Protein AF-A0A6C0KE90-F1 (afdb_monomer)

InterPro domains:
  IPR003615 HNH nuclease [PF13392] (60-103)
  IPR003647 Intron encoded nuclease repeat [SM00497] (114-166)
  IPR010896 Nuclease-associated modular DNA-binding 1 [PF07453] (121-149)
  IPR010902 NUMOD4 [PF07463] (6-51)
  IPR036388 Winged helix-like DNA-binding domain superfamily [G3DSA:1.10.10.10] (108-168)
  IPR044925 His-Me finger superfamily [SSF54060] (11-109)
  IPR044925 His-Me finger superfamily [SSF54060] (192-276)

Structure (mmCIF, N/CA/C/O backbone):
data_AF-A0A6C0KE90-F1
#
_entry.id   AF-A0A6C0KE90-F1
#
loop_
_atom_site.group_PDB
_atom_site.id
_atom_site.type_symbol
_atom_site.label_atom_id
_atom_site.label_alt_id
_atom_site.label_comp_id
_atom_site.label_asym_id
_atom_site.label_entity_id
_atom_site.label_seq_id
_atom_site.pdbx_PDB_ins_code
_atom_site.Cartn_x
_atom_site.Cartn_y
_atom_site.Cartn_z
_atom_site.occupancy
_atom_site.B_iso_or_equiv
_atom_site.auth_seq_id
_atom_site.auth_comp_id
_atom_site.auth_asym_id
_atom_site.auth_atom_id
_atom_site.pdbx_PDB_model_num
ATOM 1 N N . MET A 1 1 ? -42.283 0.475 13.469 1.00 45.19 1 MET A N 1
ATOM 2 C CA . MET A 1 1 ? -41.128 -0.436 13.609 1.00 45.19 1 MET A CA 1
ATOM 3 C C . MET A 1 1 ? -40.330 0.081 14.789 1.00 45.19 1 MET A C 1
ATOM 5 O O . MET A 1 1 ? -39.932 1.234 14.731 1.00 45.19 1 MET A O 1
ATOM 9 N N . ASN A 1 2 ? -40.223 -0.677 15.884 1.00 52.47 2 ASN A N 1
ATOM 10 C CA . ASN A 1 2 ? -39.422 -0.247 17.034 1.00 52.47 2 ASN A CA 1
ATOM 11 C C . ASN A 1 2 ? -37.963 -0.173 16.588 1.00 52.47 2 ASN A C 1
ATOM 13 O O . ASN A 1 2 ? -37.435 -1.172 16.098 1.00 52.47 2 ASN A O 1
ATOM 17 N N . GLU A 1 3 ? -37.340 0.996 16.716 1.00 57.34 3 GLU A N 1
ATOM 18 C CA . GLU A 1 3 ? -35.899 1.108 16.523 1.00 57.34 3 GLU A CA 1
ATOM 19 C C . GLU A 1 3 ? -35.193 0.144 17.487 1.00 57.34 3 GLU A C 1
ATOM 21 O O . GLU A 1 3 ? -35.632 -0.001 18.635 1.00 57.34 3 GLU A O 1
ATOM 26 N N . PRO A 1 4 ? -34.140 -0.561 17.041 1.00 66.94 4 PRO A N 1
ATOM 27 C CA . PRO A 1 4 ? -33.393 -1.444 17.919 1.00 66.94 4 PRO A CA 1
ATOM 28 C C . PRO A 1 4 ? -32.831 -0.627 19.085 1.00 66.94 4 PRO A C 1
ATOM 30 O O . PRO A 1 4 ? -31.984 0.244 18.900 1.00 66.94 4 PRO A O 1
ATOM 33 N N . THR A 1 5 ? -33.326 -0.902 20.293 1.00 85.62 5 THR A N 1
ATOM 34 C CA . THR A 1 5 ? -32.865 -0.254 21.523 1.00 85.62 5 THR A CA 1
ATOM 35 C C . THR A 1 5 ? -31.368 -0.460 21.695 1.00 85.62 5 THR A C 1
ATOM 37 O O . THR A 1 5 ? -30.879 -1.586 21.587 1.00 85.62 5 THR A O 1
ATOM 40 N N . GLU A 1 6 ? -30.648 0.622 21.985 1.00 92.25 6 GLU A N 1
ATOM 41 C CA . GLU A 1 6 ? -29.225 0.560 22.299 1.00 92.25 6 GLU A CA 1
ATOM 42 C C . GLU A 1 6 ? -29.005 -0.150 23.645 1.00 92.25 6 GLU A C 1
ATOM 44 O O . GLU A 1 6 ? -29.582 0.218 24.669 1.00 92.25 6 GLU A O 1
ATOM 49 N N . ILE A 1 7 ? -28.162 -1.182 23.641 1.00 94.44 7 ILE A N 1
ATOM 50 C CA . ILE A 1 7 ? -27.844 -2.017 24.801 1.00 94.44 7 ILE A CA 1
ATOM 51 C C . ILE A 1 7 ? -26.351 -1.901 25.080 1.00 94.44 7 ILE A C 1
ATOM 53 O O . ILE A 1 7 ? -25.535 -2.200 24.209 1.00 94.44 7 ILE A O 1
ATOM 57 N N . TYR A 1 8 ? -26.000 -1.539 26.314 1.00 95.56 8 TYR A N 1
ATOM 58 C CA . TYR A 1 8 ? -24.622 -1.514 26.802 1.00 95.56 8 TYR A CA 1
ATOM 59 C C . TYR A 1 8 ? -24.296 -2.808 27.549 1.00 95.56 8 TYR A C 1
ATOM 61 O O . TYR A 1 8 ? -25.094 -3.303 28.346 1.00 95.56 8 TYR A O 1
ATOM 69 N N . LYS A 1 9 ? -23.104 -3.353 27.302 1.00 95.12 9 LYS A N 1
ATOM 70 C CA . LYS A 1 9 ? -22.545 -4.491 28.042 1.00 95.12 9 LYS A CA 1
ATOM 71 C C . LYS A 1 9 ? -21.108 -4.186 28.468 1.00 95.12 9 LYS A C 1
ATOM 73 O O . LYS A 1 9 ? -20.420 -3.453 27.755 1.00 95.12 9 LYS A O 1
ATOM 78 N N . PRO A 1 10 ? -20.625 -4.745 29.593 1.00 94.88 10 PRO A N 1
ATOM 79 C CA . PRO A 1 10 ? -19.210 -4.689 29.949 1.00 94.88 10 PRO A CA 1
ATOM 80 C C . PRO A 1 10 ? -18.340 -5.155 28.783 1.00 94.88 10 PRO A C 1
ATOM 82 O O . PRO A 1 10 ? -18.655 -6.159 28.143 1.00 94.88 10 PRO A O 1
ATOM 85 N N . VAL A 1 11 ? -17.261 -4.424 28.498 1.00 92.31 11 VAL A N 1
ATOM 86 C CA . VAL A 1 11 ? -16.345 -4.819 27.421 1.00 92.31 11 VAL A CA 1
ATOM 87 C C . VAL A 1 11 ? -15.777 -6.207 27.708 1.00 92.31 11 VAL A C 1
ATOM 89 O O . VAL A 1 11 ? -15.264 -6.460 28.798 1.00 92.31 11 VAL A O 1
ATOM 92 N N . ASN A 1 12 ? -15.827 -7.104 26.723 1.00 90.94 12 ASN A N 1
ATOM 93 C CA . ASN A 1 12 ? -15.264 -8.448 26.856 1.00 90.94 12 ASN A CA 1
ATOM 94 C C . ASN A 1 12 ? -13.744 -8.449 26.610 1.00 90.94 12 ASN A C 1
ATOM 96 O O . ASN A 1 12 ? -13.221 -9.096 25.703 1.00 90.94 12 ASN A O 1
ATOM 100 N N . ILE A 1 13 ? -13.029 -7.647 27.397 1.00 86.62 13 ILE A N 1
ATOM 101 C CA . ILE A 1 13 ? -11.571 -7.622 27.449 1.00 86.62 13 ILE A CA 1
ATOM 102 C C . ILE A 1 13 ? -11.190 -7.807 28.907 1.00 86.62 13 ILE A C 1
ATOM 104 O O . ILE A 1 13 ? -11.614 -7.028 29.769 1.00 86.62 13 ILE A O 1
ATOM 108 N N . LYS A 1 14 ? -10.368 -8.833 29.169 1.00 83.88 14 LYS A N 1
ATOM 109 C CA . LYS A 1 14 ? -9.815 -9.097 30.499 1.00 83.88 14 LYS A CA 1
ATOM 110 C C . LYS A 1 14 ? -9.287 -7.789 31.069 1.00 83.88 14 LYS A C 1
ATOM 112 O O . LYS A 1 14 ? -8.626 -7.043 30.355 1.00 83.88 14 LYS A O 1
ATOM 117 N N . ASP A 1 15 ? -9.583 -7.528 32.337 1.00 85.94 15 ASP A N 1
ATOM 118 C CA . ASP A 1 15 ? -9.107 -6.363 33.075 1.00 85.94 15 ASP A CA 1
ATOM 119 C C . ASP A 1 15 ? -9.809 -5.021 32.781 1.00 85.94 15 ASP A C 1
ATOM 121 O O . ASP A 1 15 ? -9.647 -4.103 33.591 1.00 85.94 15 ASP A O 1
ATOM 125 N N . PHE A 1 16 ? -10.608 -4.897 31.715 1.00 87.94 16 PHE A N 1
ATOM 126 C CA . PHE A 1 16 ? -11.282 -3.646 31.320 1.00 87.94 16 PHE A CA 1
ATOM 127 C C . PHE A 1 16 ? -12.804 -3.638 31.556 1.00 87.94 16 PHE A C 1
ATOM 129 O O . PHE A 1 16 ? -13.397 -2.559 31.641 1.00 87.94 16 PHE A O 1
ATOM 136 N N . ASP A 1 17 ? -13.420 -4.807 31.727 1.00 86.56 17 ASP A N 1
ATOM 137 C CA . ASP A 1 17 ? -14.855 -5.045 31.964 1.00 86.56 17 ASP A CA 1
ATOM 138 C C . ASP A 1 17 ? -15.446 -4.228 33.132 1.00 86.56 17 ASP A C 1
ATOM 140 O O . ASP A 1 17 ? -16.586 -3.754 33.087 1.00 86.56 17 ASP A O 1
ATOM 144 N N . LYS A 1 18 ? -14.646 -3.988 34.176 1.00 89.56 18 LYS A N 1
ATOM 145 C CA . LYS A 1 18 ? -15.053 -3.197 35.352 1.00 89.56 18 LYS A CA 1
ATOM 146 C C . LYS A 1 18 ? -15.092 -1.688 35.111 1.00 89.56 18 LYS A C 1
ATOM 148 O O . LYS A 1 18 ? -15.656 -0.967 35.930 1.00 89.56 18 LYS A O 1
ATOM 153 N N . TYR A 1 19 ? -14.486 -1.201 34.031 1.00 91.81 19 TYR A N 1
ATOM 154 C CA . TYR A 1 19 ? -14.273 0.231 33.795 1.00 91.81 19 TYR A CA 1
ATOM 155 C C . TYR A 1 19 ? -15.025 0.756 32.577 1.00 91.81 19 TYR A C 1
ATOM 157 O O . TYR A 1 19 ? -15.385 1.934 32.560 1.00 91.81 19 TYR A O 1
ATOM 165 N N . TYR A 1 20 ? -15.266 -0.097 31.581 1.00 94.88 20 TYR A N 1
ATOM 166 C CA . TYR A 1 20 ? -15.840 0.309 30.305 1.00 94.88 20 TYR A CA 1
ATOM 167 C C . TYR A 1 20 ? -16.996 -0.598 29.894 1.00 94.88 20 TYR A C 1
ATOM 169 O O . TYR A 1 20 ? -16.986 -1.806 30.131 1.00 94.88 20 TYR A O 1
ATOM 177 N N . GLU A 1 21 ? -17.979 0.001 29.238 1.00 95.88 21 GLU A N 1
ATOM 178 C CA . GLU A 1 21 ? -19.079 -0.695 28.577 1.00 95.88 21 GLU A CA 1
ATOM 179 C C . GLU A 1 21 ? -19.094 -0.291 27.113 1.00 95.88 21 GLU A C 1
ATOM 181 O O . GLU A 1 21 ? -18.736 0.835 26.768 1.00 95.88 21 GLU A O 1
ATOM 186 N N . VAL A 1 22 ? -19.490 -1.215 26.252 1.00 96.88 22 VAL A N 1
ATOM 187 C CA . VAL A 1 22 ? -19.659 -0.973 24.824 1.00 96.88 22 VAL A CA 1
ATOM 188 C C . VAL A 1 22 ? -21.108 -1.237 24.453 1.00 96.88 22 VAL A C 1
ATOM 190 O O . VAL A 1 22 ? -21.725 -2.181 24.954 1.00 96.88 22 VAL A O 1
ATOM 193 N N . SER A 1 23 ? -21.657 -0.378 23.604 1.00 96.81 23 SER A N 1
ATOM 194 C CA . SER A 1 23 ? -22.993 -0.530 23.058 1.00 96.81 23 SER A CA 1
ATOM 195 C C . SER A 1 23 ? -22.992 -1.400 21.808 1.00 96.81 23 SER A C 1
ATOM 197 O O . SER A 1 23 ? -21.981 -1.517 21.111 1.00 96.81 23 SER A O 1
ATOM 199 N N . ASN A 1 24 ? -24.142 -1.975 21.473 1.00 94.75 24 ASN A N 1
ATOM 200 C CA . ASN A 1 24 ? -24.326 -2.727 20.231 1.00 94.75 24 ASN A CA 1
ATOM 201 C C . ASN A 1 24 ? -24.159 -1.867 18.957 1.00 94.75 24 ASN A C 1
ATOM 203 O O . ASN A 1 24 ? -24.049 -2.439 17.876 1.00 94.75 24 ASN A O 1
ATOM 207 N N . PHE A 1 25 ? -24.128 -0.533 19.077 1.00 94.38 25 PHE A N 1
ATOM 208 C CA . PHE A 1 25 ? -23.835 0.424 17.999 1.00 94.38 25 PHE A CA 1
ATOM 209 C C . PHE A 1 25 ? -22.366 0.881 17.964 1.00 94.38 25 PHE A C 1
ATOM 211 O O . PHE A 1 25 ? -21.966 1.602 17.051 1.00 94.38 25 PHE A O 1
ATOM 218 N N . GLY A 1 26 ? -21.548 0.478 18.941 1.00 93.62 26 GLY A N 1
ATOM 219 C CA . GLY A 1 26 ? -20.143 0.878 19.030 1.00 93.62 26 GLY A CA 1
ATOM 220 C C . GLY A 1 26 ? -19.882 2.160 19.818 1.00 93.62 26 GLY A C 1
ATOM 221 O O . GLY A 1 26 ? -18.779 2.698 19.740 1.00 93.62 26 GLY A O 1
ATOM 222 N N . ASN A 1 27 ? -20.840 2.633 20.618 1.00 94.69 27 ASN A N 1
ATOM 223 C CA . ASN A 1 27 ? -20.577 3.676 21.608 1.00 94.69 27 ASN A CA 1
ATOM 224 C C . ASN A 1 27 ? -19.875 3.070 22.827 1.00 94.69 27 ASN A C 1
ATOM 226 O O . ASN A 1 27 ? -20.250 1.999 23.299 1.00 94.69 27 ASN A O 1
ATOM 230 N N . ILE A 1 28 ? -18.854 3.745 23.355 1.00 95.31 28 ILE A N 1
ATOM 231 C CA . ILE A 1 28 ? -18.101 3.264 24.520 1.00 95.31 28 ILE A CA 1
ATOM 232 C C . ILE A 1 28 ? -18.351 4.189 25.700 1.00 95.31 28 ILE A C 1
ATOM 234 O O . ILE A 1 28 ? -18.017 5.370 25.644 1.00 95.31 28 ILE A O 1
ATOM 238 N N . TYR A 1 29 ? -18.871 3.638 26.789 1.00 95.31 29 TYR A N 1
ATOM 239 C CA . TYR A 1 29 ? -19.118 4.341 28.038 1.00 95.31 29 TYR A CA 1
ATOM 240 C C . TYR A 1 29 ? -18.024 4.029 29.061 1.00 95.31 29 TYR A C 1
ATOM 242 O O . TYR A 1 29 ? -17.633 2.879 29.255 1.00 95.31 29 TYR A O 1
ATOM 250 N N . SER A 1 30 ? -17.521 5.057 29.740 1.00 93.69 30 SER A N 1
ATOM 251 C CA . SER A 1 30 ? -16.574 4.910 30.848 1.00 93.69 30 SER A CA 1
ATOM 252 C C . SER A 1 30 ? -17.298 5.059 32.180 1.00 93.69 30 SER A C 1
ATOM 254 O O . SER A 1 30 ? -17.834 6.128 32.479 1.00 93.69 30 SER A O 1
ATOM 256 N N . LYS A 1 31 ? -17.241 4.019 33.021 1.00 91.75 31 LYS A N 1
ATOM 257 C CA . LYS A 1 31 ? -17.807 4.016 34.382 1.00 91.75 31 LYS A CA 1
ATOM 258 C C . LYS A 1 31 ? -17.076 4.977 35.316 1.00 91.75 31 LYS A C 1
ATOM 260 O O . LYS A 1 31 ? -17.683 5.523 36.230 1.00 91.75 31 LYS A O 1
ATOM 265 N N . VAL A 1 32 ? -15.784 5.208 35.064 1.00 89.88 32 VAL A N 1
ATOM 266 C CA . VAL A 1 32 ? -14.941 6.102 35.873 1.00 89.88 32 VAL A CA 1
ATOM 267 C C . VAL A 1 32 ? -15.294 7.560 35.605 1.00 89.88 32 VAL A C 1
ATOM 269 O O . VAL A 1 32 ? -15.586 8.308 36.531 1.00 89.88 32 VAL A O 1
ATOM 272 N N . SER A 1 33 ? -15.299 7.966 34.333 1.00 89.25 33 SER A N 1
ATOM 273 C CA . SER A 1 33 ? -15.601 9.353 33.954 1.00 89.25 33 SER A CA 1
ATOM 274 C C . SER A 1 33 ? -17.093 9.626 33.761 1.00 89.25 33 SER A C 1
ATOM 276 O O . SER A 1 33 ? -17.448 10.752 33.429 1.00 89.25 33 SER A O 1
ATOM 278 N N . LYS A 1 34 ? -17.944 8.603 33.916 1.00 92.12 34 LYS A N 1
ATOM 279 C CA . LYS A 1 34 ? -19.406 8.647 33.752 1.00 92.12 34 LYS A CA 1
ATOM 280 C C . LYS A 1 34 ? -19.860 9.335 32.458 1.00 92.12 34 LYS A C 1
ATOM 282 O O . LYS A 1 34 ? -20.737 10.193 32.467 1.00 92.12 34 LYS A O 1
ATOM 287 N N . ARG A 1 35 ? -19.207 9.002 31.342 1.00 93.69 35 ARG A N 1
ATOM 288 C CA . ARG A 1 35 ? -19.488 9.596 30.024 1.00 93.69 35 ARG A CA 1
ATOM 289 C C . ARG A 1 35 ? -19.144 8.649 28.886 1.00 93.69 35 ARG A C 1
ATOM 291 O O . ARG A 1 35 ? -18.268 7.793 29.037 1.00 93.69 35 ARG A O 1
ATOM 298 N N . ASN A 1 36 ? -19.752 8.905 27.732 1.00 93.56 36 ASN A N 1
ATOM 299 C CA . ASN A 1 36 ? -19.335 8.310 26.470 1.00 93.56 36 ASN A CA 1
ATOM 300 C C . ASN A 1 36 ? -17.979 8.872 26.032 1.00 93.56 36 ASN A C 1
ATOM 302 O O . ASN A 1 36 ? -17.719 10.078 26.097 1.00 93.56 36 ASN A O 1
ATOM 306 N N . LEU A 1 37 ? -17.090 7.974 25.627 1.00 93.94 37 LEU A N 1
ATOM 307 C CA . LEU A 1 37 ? -15.776 8.302 25.114 1.00 93.94 37 LEU A CA 1
ATOM 308 C C . LEU A 1 37 ? -15.860 8.604 23.622 1.00 93.94 37 LEU A C 1
ATOM 310 O O . LEU A 1 37 ? -16.614 7.983 22.877 1.00 93.94 37 LEU A O 1
ATOM 314 N N . LYS A 1 38 ? -15.033 9.551 23.181 1.00 93.25 38 LYS A N 1
ATOM 315 C CA . LYS A 1 38 ? -14.924 9.900 21.770 1.00 93.25 38 LYS A CA 1
ATOM 316 C C . LYS A 1 38 ? -13.964 8.937 21.073 1.00 93.25 38 LYS A C 1
ATOM 318 O O . LYS A 1 38 ? -12.793 8.860 21.446 1.00 93.25 38 LYS A O 1
ATOM 323 N N . CYS A 1 39 ? -14.463 8.242 20.059 1.00 93.62 39 CYS A N 1
ATOM 324 C CA . CYS A 1 39 ? -13.644 7.444 19.152 1.00 93.62 39 CYS A CA 1
ATOM 325 C C . CYS A 1 39 ? -12.935 8.351 18.136 1.00 93.62 39 CYS A C 1
ATOM 327 O O . CYS A 1 39 ? -13.371 9.479 17.887 1.00 93.62 39 CYS A O 1
ATOM 329 N N . TYR A 1 40 ? -11.843 7.869 17.553 1.00 94.06 40 TYR A N 1
ATOM 330 C CA . TYR A 1 40 ? -11.100 8.572 16.508 1.00 94.06 40 TYR A CA 1
ATOM 331 C C . TYR A 1 40 ? -10.912 7.675 15.288 1.00 94.06 40 TYR A C 1
ATOM 333 O O . TYR A 1 40 ? -10.795 6.458 15.428 1.00 94.06 40 TYR A O 1
ATOM 341 N N . ASP A 1 41 ? -10.880 8.276 14.101 1.00 94.00 41 ASP A N 1
ATOM 342 C CA . ASP A 1 41 ? -10.528 7.553 12.884 1.00 94.00 41 ASP A CA 1
ATOM 343 C C . ASP A 1 41 ? -9.025 7.257 12.865 1.00 94.00 41 ASP A C 1
ATOM 345 O O . ASP A 1 41 ? -8.196 8.117 13.177 1.00 94.00 41 ASP A O 1
ATOM 349 N N . ASN A 1 42 ? -8.683 6.021 12.523 1.00 91.56 42 ASN A N 1
ATOM 350 C CA . ASN A 1 42 ? -7.318 5.588 12.290 1.00 91.56 42 ASN A CA 1
ATOM 351 C C . ASN A 1 42 ? -7.290 4.727 11.028 1.00 91.56 42 ASN A C 1
ATOM 353 O O . ASN A 1 42 ? -7.677 3.556 11.061 1.00 91.56 42 ASN A O 1
ATOM 357 N N . ASN A 1 43 ? -6.827 5.318 9.926 1.00 88.69 43 ASN A N 1
ATOM 358 C CA . ASN A 1 43 ? -6.787 4.696 8.601 1.00 88.69 43 ASN A CA 1
ATOM 359 C C . ASN A 1 43 ? -8.156 4.154 8.153 1.00 88.69 43 ASN A C 1
ATOM 361 O O . ASN A 1 43 ? -8.241 3.040 7.637 1.00 88.69 43 ASN A O 1
ATOM 365 N N . GLY A 1 44 ? -9.223 4.925 8.376 1.00 89.31 44 GLY A N 1
ATOM 366 C CA . GLY A 1 44 ? -10.581 4.556 7.981 1.00 89.31 44 GLY A CA 1
ATOM 367 C C . GLY A 1 44 ? -11.304 3.650 8.973 1.00 89.31 44 GLY A C 1
ATOM 368 O O . GLY A 1 44 ? -12.445 3.291 8.715 1.00 89.31 44 GLY A O 1
ATOM 369 N N . TYR A 1 45 ? -10.687 3.259 10.091 1.00 92.31 45 TYR A N 1
ATOM 370 C CA . TYR A 1 45 ? -11.338 2.463 11.132 1.00 92.31 45 TYR A CA 1
ATOM 371 C C . TYR A 1 45 ? -11.474 3.265 12.421 1.00 92.31 45 TYR A C 1
ATOM 373 O O . TYR A 1 45 ? -10.488 3.785 12.954 1.00 92.31 45 TYR A O 1
ATOM 381 N N . LEU A 1 46 ? -12.678 3.276 12.995 1.00 95.62 46 LEU A N 1
ATOM 382 C CA . LEU A 1 46 ? -12.897 3.875 14.306 1.00 95.62 46 LEU A CA 1
ATOM 383 C C . LEU A 1 46 ? -12.164 3.083 15.391 1.00 95.62 46 LEU A C 1
ATOM 385 O O . LEU A 1 46 ? -12.334 1.872 15.545 1.00 95.62 46 LEU A O 1
ATOM 389 N N . ASN A 1 47 ? -11.344 3.791 16.158 1.00 96.25 47 ASN A N 1
ATOM 390 C CA . ASN A 1 47 ? -10.552 3.267 17.259 1.00 96.25 47 ASN A CA 1
ATOM 391 C C . ASN A 1 47 ? -10.861 4.017 18.554 1.00 96.25 47 ASN A C 1
ATOM 393 O O . ASN A 1 47 ? -11.290 5.175 18.556 1.00 96.25 47 ASN A O 1
ATOM 397 N N . ILE A 1 48 ? -10.605 3.345 19.671 1.00 95.12 48 ILE A N 1
ATOM 398 C CA . ILE A 1 48 ? -10.721 3.916 21.006 1.00 95.12 48 ILE A CA 1
ATOM 399 C C . ILE A 1 48 ? -9.482 3.589 21.834 1.00 95.12 48 ILE A C 1
ATOM 401 O O . ILE A 1 48 ? -8.860 2.534 21.698 1.00 95.12 48 ILE A O 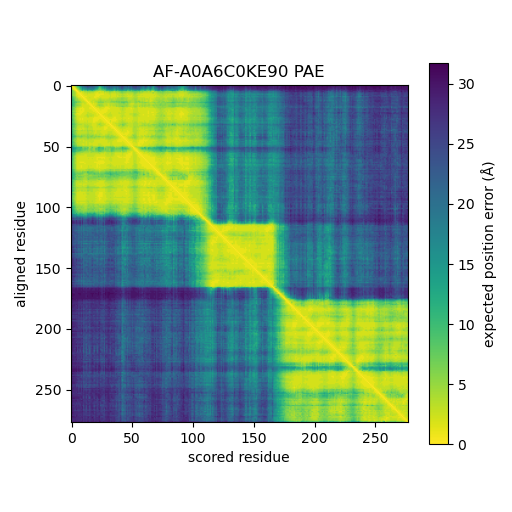1
ATOM 405 N N . ARG A 1 49 ? -9.123 4.524 22.715 1.00 93.50 49 ARG A N 1
ATOM 406 C CA . ARG A 1 49 ? -8.059 4.356 23.702 1.00 93.50 49 ARG A CA 1
ATOM 407 C C . ARG A 1 49 ? -8.681 4.103 25.072 1.00 93.50 49 ARG A C 1
ATOM 409 O O . ARG A 1 49 ? -9.306 4.997 25.638 1.00 93.50 49 ARG A O 1
ATOM 416 N N . LEU A 1 50 ? -8.478 2.904 25.605 1.00 91.50 50 LEU A N 1
ATOM 417 C CA . LEU A 1 50 ? -8.869 2.515 26.958 1.00 91.50 50 LEU A CA 1
ATOM 418 C C . LEU A 1 50 ? -7.657 2.653 27.885 1.00 91.50 50 LEU A C 1
ATOM 420 O O . LEU A 1 50 ? -6.552 2.247 27.532 1.00 91.50 50 LEU A O 1
ATOM 424 N N . ASN A 1 51 ? -7.834 3.224 29.073 1.00 86.75 51 ASN A N 1
ATOM 425 C CA . ASN A 1 51 ? -6.735 3.433 30.022 1.00 86.75 51 ASN A CA 1
ATOM 426 C C . ASN A 1 51 ? -6.831 2.447 31.195 1.00 86.75 51 ASN A C 1
ATOM 428 O O . ASN A 1 51 ? -7.863 2.423 31.872 1.00 86.75 51 ASN A O 1
ATOM 432 N N . LYS A 1 52 ? -5.759 1.675 31.440 1.00 74.12 52 LYS A N 1
ATOM 433 C CA . LYS A 1 52 ? -5.527 0.872 32.656 1.00 74.12 52 LYS A CA 1
ATOM 434 C C . LYS A 1 52 ? -4.033 0.523 32.796 1.00 74.12 52 LYS A C 1
ATOM 436 O O . LYS A 1 52 ? -3.530 -0.236 31.973 1.00 74.12 52 LYS A O 1
ATOM 441 N N . PRO A 1 53 ? -3.373 0.861 33.923 1.00 78.38 53 PRO A N 1
ATOM 442 C CA . PRO A 1 53 ? -2.175 1.747 34.035 1.00 78.38 53 PRO A CA 1
ATOM 443 C C . PRO A 1 53 ? -1.441 2.196 32.752 1.00 78.38 53 PRO A C 1
ATOM 445 O O . PRO A 1 53 ? -0.892 3.291 32.714 1.00 78.38 53 PRO A O 1
ATOM 448 N N . TYR A 1 54 ? -1.457 1.395 31.695 1.00 79.69 54 TYR A N 1
ATOM 449 C CA . TYR A 1 54 ? -1.029 1.731 30.347 1.00 79.69 54 TYR A CA 1
ATOM 450 C C . TYR A 1 54 ? -2.240 1.946 29.430 1.00 79.69 54 TYR A C 1
ATOM 452 O O . TYR A 1 54 ? -3.374 1.564 29.727 1.00 79.69 54 TYR A O 1
ATOM 460 N N . ALA A 1 55 ? -2.008 2.606 28.302 1.00 85.00 55 ALA A N 1
ATOM 461 C CA . ALA A 1 55 ? -3.043 2.808 27.305 1.00 85.00 55 ALA 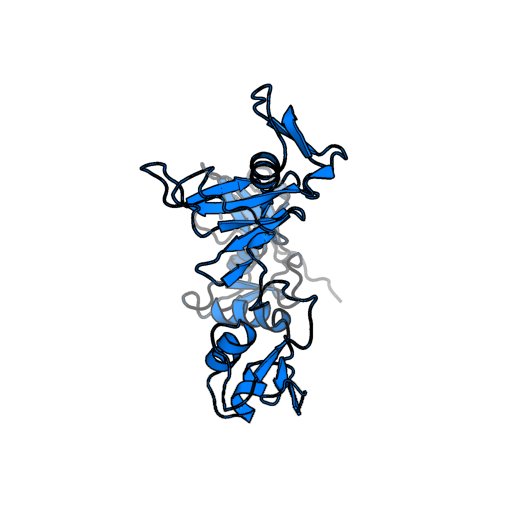A CA 1
ATOM 462 C C . ALA A 1 55 ? -3.147 1.597 26.379 1.00 85.00 55 ALA A C 1
ATOM 464 O O . ALA A 1 55 ? -2.148 1.164 25.810 1.00 85.00 55 ALA A O 1
ATOM 465 N N . TYR A 1 56 ? -4.366 1.109 26.189 1.00 89.19 56 TYR A N 1
ATOM 466 C CA . TYR A 1 56 ? -4.698 0.054 25.248 1.00 89.19 56 TYR A CA 1
ATOM 467 C C . TYR A 1 56 ? -5.532 0.641 24.109 1.00 89.19 56 TYR A C 1
ATOM 469 O O . TYR A 1 56 ? -6.591 1.226 24.339 1.00 89.19 56 TYR A O 1
ATOM 477 N N . GLN A 1 57 ? -5.026 0.533 22.884 1.00 92.12 57 GLN A N 1
ATOM 478 C CA . GLN A 1 57 ? -5.722 0.981 21.680 1.00 92.12 57 GLN A CA 1
ATOM 479 C C . GLN A 1 57 ? -6.380 -0.215 21.006 1.00 92.12 57 GLN A C 1
ATOM 481 O O . GLN A 1 57 ? -5.744 -1.252 20.819 1.00 92.12 57 GLN A O 1
ATOM 486 N N . VAL A 1 58 ? -7.649 -0.069 20.644 1.00 93.19 58 VAL A N 1
ATOM 487 C CA . VAL A 1 58 ? -8.424 -1.139 20.019 1.00 93.19 58 VAL A CA 1
ATOM 488 C C . VAL A 1 58 ? -9.458 -0.558 19.059 1.00 93.19 58 VAL A C 1
ATOM 490 O O . VAL A 1 58 ? -10.018 0.514 19.302 1.00 93.19 58 VAL A O 1
ATOM 493 N N . ALA A 1 59 ? -9.713 -1.276 17.967 1.00 95.25 59 ALA A N 1
ATOM 494 C CA . ALA A 1 59 ? -10.768 -0.933 17.024 1.00 95.25 59 ALA A CA 1
ATOM 495 C C . ALA A 1 59 ? -12.149 -1.103 17.672 1.00 95.25 59 ALA A C 1
ATOM 497 O O . ALA A 1 59 ? -12.405 -2.085 18.376 1.00 95.25 59 ALA A O 1
ATOM 498 N N . VAL A 1 60 ? -13.054 -0.168 17.390 1.00 96.44 60 VAL A N 1
ATOM 499 C CA . VAL A 1 60 ? -14.430 -0.187 17.902 1.00 96.44 60 VAL A CA 1
ATOM 500 C C . VAL A 1 60 ? -15.170 -1.423 17.397 1.00 96.44 60 VAL A C 1
ATOM 502 O O . VAL A 1 60 ? -15.767 -2.132 18.204 1.00 96.44 60 VAL A O 1
ATOM 505 N N . SER A 1 61 ? -15.042 -1.751 16.106 1.00 96.12 61 SER A N 1
ATOM 506 C CA . SER A 1 61 ? -15.606 -2.976 15.521 1.00 96.12 61 SER A CA 1
ATOM 507 C C . SER A 1 61 ? -15.211 -4.221 16.310 1.00 96.12 61 SER A C 1
ATOM 509 O O . SER A 1 61 ? -16.042 -5.076 16.603 1.00 96.12 61 SER A O 1
ATOM 511 N N . ARG A 1 62 ? -13.946 -4.312 16.733 1.00 95.31 62 ARG A N 1
ATOM 512 C CA . ARG A 1 62 ? -13.462 -5.467 17.485 1.00 95.31 62 ARG A CA 1
ATOM 513 C C . ARG A 1 62 ? -14.011 -5.521 18.903 1.00 95.31 62 ARG A C 1
ATOM 515 O O . ARG A 1 62 ? -14.328 -6.611 19.368 1.00 95.31 62 ARG A O 1
ATOM 522 N N . LEU A 1 63 ? -14.154 -4.380 19.575 1.00 95.19 63 LEU A N 1
ATOM 523 C CA . LEU A 1 63 ? -14.809 -4.325 20.886 1.00 95.19 63 LEU A CA 1
ATOM 524 C C . LEU A 1 63 ? -16.260 -4.798 20.815 1.00 95.19 63 LEU A C 1
ATOM 526 O O . LEU A 1 63 ? -16.676 -5.620 21.634 1.00 95.19 63 LEU A O 1
ATOM 530 N N . VAL A 1 64 ? -17.012 -4.297 19.833 1.00 96.75 64 VAL A N 1
ATOM 531 C CA . VAL A 1 64 ? -18.406 -4.695 19.611 1.00 96.75 64 VAL A CA 1
ATOM 532 C C . VAL A 1 64 ? -18.482 -6.184 19.290 1.00 96.75 64 VAL A C 1
ATOM 534 O O . VAL A 1 64 ? -19.221 -6.906 19.955 1.00 96.75 64 VAL A O 1
ATOM 537 N N . ALA A 1 65 ? -17.674 -6.668 18.345 1.00 96.06 65 ALA A N 1
ATOM 538 C CA . ALA A 1 65 ? -17.678 -8.070 17.942 1.00 96.06 65 ALA A CA 1
ATOM 539 C C . ALA A 1 65 ? -17.339 -9.014 19.105 1.00 96.06 65 ALA A C 1
ATOM 541 O O . ALA A 1 65 ? -18.047 -9.990 19.315 1.00 96.06 65 ALA A O 1
ATOM 542 N N . LEU A 1 66 ? -16.328 -8.694 19.923 1.00 94.75 66 LEU A N 1
ATOM 543 C CA . LEU A 1 66 ? -15.975 -9.492 21.109 1.00 94.75 66 LEU A CA 1
ATOM 544 C C . LEU A 1 66 ? -17.100 -9.563 22.155 1.00 94.75 66 LEU A C 1
ATOM 546 O O . LEU A 1 66 ? -17.113 -10.480 22.977 1.00 94.75 66 LEU A O 1
ATOM 550 N N . THR A 1 67 ? -18.010 -8.587 22.153 1.00 94.81 67 THR A N 1
ATOM 551 C CA . THR A 1 67 ? -19.036 -8.421 23.192 1.00 94.81 67 THR A CA 1
ATOM 552 C C . THR A 1 67 ? -20.423 -8.894 22.737 1.00 94.81 67 THR A C 1
ATOM 554 O O . THR A 1 67 ? -21.198 -9.401 23.550 1.00 94.81 67 THR A O 1
ATOM 557 N N . PHE A 1 68 ? -20.753 -8.744 21.452 1.00 95.69 68 PHE A N 1
ATOM 558 C CA . PHE A 1 68 ? -22.096 -8.986 20.912 1.00 95.69 68 PHE A CA 1
ATOM 559 C C . PHE A 1 68 ? -22.156 -10.029 19.795 1.00 95.69 68 PHE A C 1
ATOM 561 O O . PHE A 1 68 ? -23.245 -10.534 19.530 1.00 95.69 68 PHE A O 1
ATOM 568 N N . VAL A 1 69 ? -21.034 -10.358 19.148 1.00 94.81 69 VAL A N 1
ATOM 569 C CA . VAL A 1 69 ? -21.016 -11.268 17.996 1.00 94.81 69 VAL A CA 1
ATOM 570 C C . VAL A 1 69 ? -20.394 -12.602 18.418 1.00 94.81 69 VAL A C 1
ATOM 572 O O . VAL A 1 69 ? -19.200 -12.638 18.736 1.00 94.81 69 VAL A O 1
ATOM 575 N N . PRO A 1 70 ? -21.168 -13.703 18.446 1.00 93.25 70 PRO A N 1
ATOM 576 C CA . PRO A 1 70 ? -20.627 -15.016 18.766 1.00 93.25 70 PRO A CA 1
ATOM 577 C C . PRO A 1 70 ? -19.581 -15.429 17.729 1.00 93.25 70 PRO A C 1
ATOM 579 O O . PRO A 1 70 ? -19.671 -15.082 16.552 1.00 93.25 70 PRO A O 1
ATOM 582 N N . ASN A 1 71 ? -18.570 -16.161 18.184 1.00 92.31 71 ASN A N 1
ATOM 583 C CA . ASN A 1 71 ? -17.525 -16.702 17.331 1.00 92.31 71 ASN A CA 1
ATOM 584 C C . ASN A 1 71 ? -17.415 -18.204 17.580 1.00 92.31 71 ASN A C 1
ATOM 586 O O . ASN A 1 71 ? -16.867 -18.621 18.600 1.00 92.31 71 ASN A O 1
ATOM 590 N N . ASP A 1 72 ? -17.929 -18.995 16.643 1.00 89.19 72 ASP A N 1
ATOM 591 C CA . ASP A 1 72 ? -17.971 -20.456 16.758 1.00 89.19 72 ASP A CA 1
ATOM 592 C C . ASP A 1 72 ? -16.585 -21.100 16.588 1.00 89.19 72 ASP A C 1
ATOM 594 O O . ASP A 1 72 ? -16.350 -22.217 17.048 1.00 89.19 72 ASP A O 1
ATOM 598 N N . GLN A 1 73 ? -15.645 -20.400 15.940 1.00 88.56 73 GLN A N 1
ATOM 599 C CA . GLN A 1 73 ? -14.299 -20.901 15.643 1.00 88.56 73 GLN A CA 1
ATOM 600 C C . GLN A 1 73 ? -13.218 -19.853 15.960 1.00 88.56 73 GLN A C 1
ATOM 602 O O . GLN A 1 73 ? -12.520 -19.383 15.058 1.00 88.56 73 GLN A O 1
ATOM 607 N N . PRO A 1 74 ? -13.002 -19.501 17.240 1.00 87.94 74 PRO A N 1
ATOM 608 C CA . PRO A 1 74 ? -12.127 -18.392 17.631 1.00 87.94 74 PRO A CA 1
ATOM 609 C C . PRO A 1 74 ? -10.640 -18.606 17.315 1.00 87.94 74 PRO A C 1
ATOM 611 O O . PRO A 1 74 ? -9.879 -17.642 17.290 1.00 87.94 74 PRO A O 1
ATOM 614 N N . SER A 1 75 ? -10.206 -19.844 17.054 1.00 87.25 75 SER A N 1
ATOM 615 C CA . SER A 1 75 ? -8.839 -20.152 16.609 1.00 87.25 75 SER A CA 1
ATOM 616 C C . SER A 1 75 ? -8.607 -19.899 15.115 1.00 87.25 75 SER A C 1
ATOM 618 O O . SER A 1 75 ? -7.458 -19.799 14.692 1.00 87.25 75 SER A O 1
ATOM 620 N N . ILE A 1 76 ? -9.674 -19.815 14.316 1.00 88.00 76 ILE A N 1
ATOM 621 C CA . ILE A 1 76 ? -9.626 -19.702 12.850 1.00 88.00 76 ILE A CA 1
ATOM 622 C C . ILE A 1 76 ? -10.169 -18.331 12.415 1.00 88.00 76 ILE A C 1
ATOM 624 O O . ILE A 1 76 ? -9.506 -17.591 11.681 1.00 88.00 76 ILE A O 1
ATOM 628 N N . ASN A 1 77 ? -11.329 -17.948 12.948 1.00 92.06 77 ASN A N 1
ATOM 629 C CA . ASN A 1 77 ? -12.026 -16.703 12.649 1.00 92.06 77 ASN A CA 1
ATOM 630 C C . ASN A 1 77 ? -11.551 -15.594 13.585 1.00 92.06 77 ASN A C 1
ATOM 632 O O . ASN A 1 77 ? -12.211 -15.222 14.554 1.00 92.06 77 ASN A O 1
ATOM 636 N N . ILE A 1 78 ? -10.347 -15.095 13.325 1.00 91.56 78 ILE A N 1
ATOM 637 C CA . ILE A 1 78 ? -9.675 -14.128 14.199 1.00 91.56 78 ILE A CA 1
ATOM 638 C C . ILE A 1 78 ? -9.889 -12.670 13.776 1.00 91.56 78 ILE A C 1
A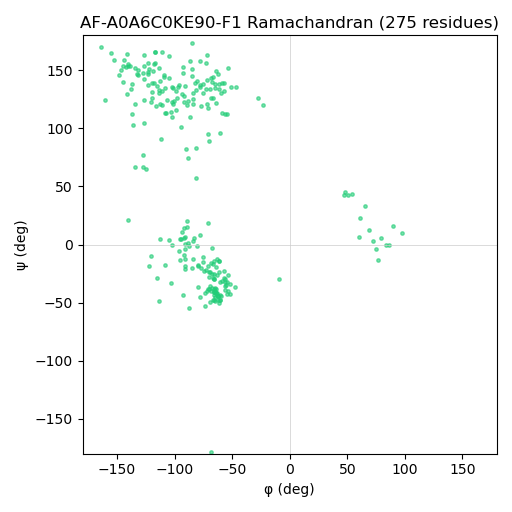TOM 640 O O . ILE A 1 78 ? -9.584 -11.770 14.565 1.00 91.56 78 ILE A O 1
ATOM 644 N N . VAL A 1 79 ? -10.397 -12.413 12.567 1.00 93.44 79 VAL A N 1
ATOM 645 C CA . VAL A 1 79 ? -10.570 -11.068 11.991 1.00 93.44 79 VAL A CA 1
ATOM 646 C C . VAL A 1 79 ? -12.042 -10.670 12.031 1.00 93.44 79 VAL A C 1
ATOM 648 O O . VAL A 1 79 ? -12.910 -11.512 11.847 1.00 93.44 79 VAL A O 1
ATOM 651 N N . VAL A 1 80 ? -12.318 -9.390 12.276 1.00 94.69 80 VAL A N 1
ATOM 652 C CA . VAL A 1 80 ? -13.675 -8.834 12.193 1.00 94.69 80 VAL A CA 1
ATOM 653 C C . VAL A 1 80 ? -13.830 -8.168 10.833 1.00 94.69 80 VAL A C 1
ATOM 655 O O . VAL A 1 80 ? -13.005 -7.322 10.487 1.00 94.69 80 VAL A O 1
ATOM 658 N N . ASN A 1 81 ? -14.861 -8.552 10.090 1.00 93.88 81 ASN A N 1
ATOM 659 C CA . ASN A 1 81 ? -15.230 -7.964 8.807 1.00 93.88 81 ASN A CA 1
ATOM 660 C C . ASN A 1 81 ? -16.528 -7.153 8.939 1.00 93.88 81 ASN A C 1
ATOM 662 O O . ASN A 1 81 ? -17.416 -7.534 9.701 1.00 93.88 81 ASN A O 1
ATOM 666 N N . HIS A 1 82 ? -16.632 -6.066 8.173 1.00 93.75 82 HIS A N 1
ATOM 667 C CA . HIS A 1 82 ? -17.857 -5.281 8.007 1.00 93.75 82 HIS A CA 1
ATOM 668 C C . HIS A 1 82 ? -18.626 -5.812 6.792 1.00 93.75 82 HIS A C 1
ATOM 670 O O . HIS A 1 82 ? -18.073 -5.878 5.695 1.00 93.75 82 HIS A O 1
ATOM 676 N N . ILE A 1 83 ? -19.877 -6.232 6.983 1.00 91.94 83 ILE A N 1
ATOM 677 C CA . ILE A 1 83 ? -20.684 -6.889 5.939 1.00 91.94 83 ILE A CA 1
ATOM 678 C C . ILE A 1 83 ? -21.037 -5.904 4.817 1.00 91.94 83 ILE A C 1
ATOM 680 O O . ILE A 1 83 ? -20.978 -6.266 3.646 1.00 91.94 83 ILE A O 1
ATOM 684 N N . ASP A 1 84 ? -21.364 -4.661 5.172 1.00 91.00 84 ASP A N 1
ATOM 685 C CA . ASP A 1 84 ? -21.698 -3.576 4.241 1.00 91.00 84 ASP A CA 1
ATOM 686 C C . ASP A 1 84 ? -20.481 -2.833 3.656 1.00 91.00 84 ASP A C 1
ATOM 688 O O . ASP A 1 84 ? -20.653 -1.822 2.978 1.00 91.00 84 ASP A O 1
ATOM 692 N N . GLU A 1 85 ? -19.259 -3.293 3.949 1.00 87.38 85 GLU A N 1
ATOM 693 C CA . GLU A 1 85 ? -17.987 -2.651 3.578 1.00 87.38 85 GLU A CA 1
ATOM 694 C C . GLU A 1 85 ? -17.790 -1.223 4.140 1.00 87.38 85 GLU A C 1
ATOM 696 O O . GLU A 1 85 ? -16.783 -0.567 3.856 1.00 87.38 85 GLU A O 1
ATOM 701 N N . ASN A 1 86 ? -18.691 -0.741 5.002 1.00 89.00 86 ASN A N 1
ATOM 702 C CA . ASN A 1 86 ? -18.578 0.540 5.682 1.00 89.00 86 ASN A CA 1
ATOM 703 C C . ASN A 1 86 ? -17.944 0.361 7.066 1.00 89.00 86 ASN A C 1
ATOM 705 O O . ASN A 1 86 ? -18.593 0.046 8.065 1.00 89.00 86 ASN A O 1
ATOM 709 N N . THR A 1 87 ? -16.657 0.678 7.148 1.00 90.50 87 THR A N 1
ATOM 710 C CA . THR A 1 87 ? -15.831 0.573 8.361 1.00 90.50 87 THR A CA 1
ATOM 711 C C . THR A 1 87 ? -16.290 1.450 9.536 1.00 90.50 87 THR A C 1
ATOM 713 O O . THR A 1 87 ? -15.848 1.251 10.673 1.00 90.50 87 THR A O 1
ATOM 716 N N . HIS A 1 88 ? -17.175 2.422 9.293 1.00 91.69 88 HIS A N 1
ATOM 717 C CA . HIS A 1 88 ? -17.758 3.280 10.325 1.00 91.69 88 HIS A CA 1
ATOM 718 C C . HIS A 1 88 ? -19.072 2.723 10.892 1.00 91.69 88 HIS A C 1
ATOM 720 O O . HIS A 1 88 ? -19.459 3.104 12.000 1.00 91.69 88 HIS A O 1
ATOM 726 N N . ASN A 1 89 ? -19.728 1.792 10.191 1.00 94.19 89 ASN A N 1
ATOM 727 C CA . ASN A 1 89 ? -20.926 1.116 10.677 1.00 94.19 89 ASN A CA 1
ATOM 728 C C . ASN A 1 89 ? -20.544 -0.038 11.618 1.00 94.19 89 ASN A C 1
ATOM 730 O O . ASN A 1 89 ? -20.456 -1.200 11.228 1.00 94.19 89 ASN A O 1
ATOM 734 N N . ASN A 1 90 ? -20.303 0.291 12.888 1.00 95.44 90 ASN A N 1
ATOM 735 C CA . ASN A 1 90 ? -19.886 -0.674 13.911 1.00 95.44 90 ASN A CA 1
ATOM 736 C C . ASN A 1 90 ? -21.061 -1.341 14.641 1.00 95.44 90 ASN A C 1
ATOM 738 O O . ASN A 1 90 ? -20.875 -1.860 15.741 1.00 95.44 90 ASN A O 1
ATOM 742 N N . HIS A 1 91 ? -22.265 -1.328 14.062 1.00 96.12 91 HIS A N 1
ATOM 743 C CA . HIS A 1 91 ? -23.390 -2.049 14.639 1.00 96.12 91 HIS A CA 1
ATOM 744 C C . HIS A 1 91 ? -23.121 -3.558 14.614 1.00 96.12 91 HIS A C 1
ATOM 746 O O . HIS A 1 91 ? -22.692 -4.086 13.594 1.00 96.12 91 HIS A O 1
ATOM 752 N N . TYR A 1 92 ? -23.392 -4.272 15.709 1.00 96.00 92 TYR A N 1
ATOM 753 C CA . TYR A 1 92 ? -23.001 -5.683 15.845 1.00 96.00 92 TYR A CA 1
ATOM 754 C C . TYR A 1 92 ? -23.540 -6.596 14.730 1.00 96.00 92 TYR A C 1
ATOM 756 O O . TYR A 1 92 ? -22.862 -7.540 14.348 1.00 96.00 92 TYR A O 1
ATOM 764 N N . GLN A 1 93 ? -24.725 -6.305 14.178 1.00 95.56 93 GLN A N 1
ATOM 765 C CA . GLN A 1 93 ? -25.302 -7.077 13.063 1.00 95.56 93 GLN A CA 1
ATOM 766 C C . GLN A 1 93 ? -24.575 -6.857 11.734 1.00 95.56 93 GLN A C 1
ATOM 768 O O . GLN A 1 93 ? -24.734 -7.658 10.824 1.00 95.56 93 GLN A O 1
ATOM 773 N N . ASN A 1 94 ? -23.808 -5.773 11.616 1.00 95.75 94 ASN A N 1
ATOM 774 C CA . ASN A 1 94 ? -22.971 -5.490 10.456 1.00 95.75 94 ASN A CA 1
ATOM 775 C C . ASN A 1 94 ? -21.567 -6.109 10.585 1.00 95.75 94 ASN A C 1
ATOM 777 O O . ASN A 1 94 ? -20.723 -5.916 9.714 1.00 95.75 94 ASN A O 1
ATOM 781 N N . LEU A 1 95 ? -21.285 -6.822 11.678 1.00 95.56 95 LEU A N 1
ATOM 782 C CA . LEU A 1 95 ? -19.968 -7.373 11.965 1.00 95.56 95 LEU A CA 1
ATOM 783 C C . LEU A 1 95 ? -20.015 -8.898 11.964 1.00 95.56 95 LEU A C 1
ATOM 785 O O . LEU A 1 95 ? -20.893 -9.508 12.568 1.00 95.56 95 LEU A O 1
ATOM 789 N N . GLU A 1 96 ? -19.016 -9.512 11.342 1.00 95.25 96 GLU A N 1
ATOM 790 C CA . GLU A 1 96 ? -18.840 -10.964 11.324 1.00 95.25 96 GLU A CA 1
ATOM 791 C C . GLU A 1 96 ? -17.386 -11.350 11.618 1.00 95.25 96 GLU A C 1
ATOM 793 O O . GLU A 1 96 ? -16.446 -10.596 11.342 1.00 95.25 96 GLU A O 1
ATOM 798 N N . TRP A 1 97 ? -17.195 -12.540 12.185 1.00 96.25 97 TRP A N 1
ATOM 799 C CA . TRP A 1 97 ? -15.876 -13.125 12.401 1.00 96.25 97 TRP A CA 1
ATOM 800 C C . TRP A 1 97 ? -15.469 -13.949 11.182 1.00 96.25 97 TRP A C 1
ATOM 802 O O . TRP A 1 97 ? -16.135 -14.922 10.844 1.00 96.25 97 TRP A O 1
ATOM 812 N N . VAL A 1 98 ? -14.353 -13.588 10.551 1.00 93.19 98 VAL A N 1
ATOM 813 C CA . VAL A 1 98 ? -13.828 -14.252 9.350 1.00 93.19 98 VAL A CA 1
ATOM 814 C C . VAL A 1 98 ? -12.376 -14.673 9.535 1.00 93.19 98 VAL A C 1
ATOM 816 O O . VAL A 1 98 ? -11.648 -14.182 10.412 1.00 93.19 98 VAL A O 1
ATOM 819 N N . THR A 1 99 ? -11.919 -15.569 8.669 1.00 92.69 99 THR A N 1
ATOM 820 C CA . THR A 1 99 ? -10.501 -15.913 8.580 1.00 92.69 99 THR A CA 1
ATOM 821 C C . THR A 1 99 ? -9.693 -14.785 7.940 1.00 92.69 99 THR A C 1
ATOM 823 O O . THR A 1 99 ? -10.189 -13.998 7.130 1.00 92.69 99 THR A O 1
ATOM 826 N N . GLN A 1 100 ? -8.388 -14.734 8.231 1.00 88.62 100 GLN A N 1
ATOM 827 C CA . GLN A 1 100 ? -7.481 -13.813 7.529 1.00 88.62 100 GLN A CA 1
ATOM 828 C C . GLN A 1 100 ? -7.515 -14.006 6.006 1.00 88.62 100 GLN A C 1
ATOM 830 O O . GLN A 1 100 ? -7.471 -13.027 5.263 1.00 88.62 100 GLN A O 1
ATOM 835 N N . LYS A 1 101 ? -7.607 -15.257 5.539 1.00 87.56 101 LYS A N 1
ATOM 836 C CA . LYS A 1 101 ? -7.616 -15.589 4.110 1.00 87.56 101 LYS A CA 1
ATOM 837 C C . LYS A 1 101 ? -8.858 -15.038 3.412 1.00 87.56 101 LYS A C 1
ATOM 839 O O . LYS A 1 101 ? -8.737 -14.445 2.345 1.00 87.56 101 LYS A O 1
ATOM 844 N N . GLU A 1 102 ? -10.034 -15.207 4.007 1.00 87.56 102 GLU A N 1
ATOM 845 C CA . GLU A 1 102 ? -11.286 -14.671 3.459 1.00 87.56 102 GLU A CA 1
ATOM 846 C C . GLU A 1 102 ? -11.262 -13.147 3.395 1.00 87.56 102 GLU A C 1
ATOM 848 O O . GLU A 1 102 ? -11.605 -12.585 2.357 1.00 87.56 102 GLU A O 1
ATOM 853 N N . ASN A 1 103 ? -10.781 -12.486 4.454 1.00 85.75 103 ASN A N 1
ATOM 854 C CA . ASN A 1 103 ? -10.675 -11.029 4.486 1.00 85.75 103 ASN A CA 1
ATOM 855 C C . ASN A 1 103 ? -9.765 -10.492 3.364 1.00 85.75 103 ASN A C 1
ATOM 857 O O . ASN A 1 103 ? -10.121 -9.554 2.653 1.00 85.75 103 ASN A O 1
ATOM 861 N N . ILE A 1 104 ? -8.607 -11.130 3.148 1.00 82.56 104 ILE A N 1
ATOM 862 C CA . ILE A 1 104 ? -7.691 -10.776 2.051 1.00 82.56 104 ILE A CA 1
ATOM 863 C C . ILE A 1 104 ? -8.342 -11.028 0.686 1.00 82.56 104 ILE A C 1
ATOM 865 O O . ILE A 1 104 ? -8.213 -10.206 -0.220 1.00 82.56 104 ILE A O 1
ATOM 869 N N . ASN A 1 105 ? -9.051 -12.143 0.514 1.00 81.69 105 ASN A N 1
ATOM 870 C CA . ASN A 1 105 ? -9.703 -12.467 -0.755 1.00 81.69 105 ASN A CA 1
ATOM 871 C C . ASN A 1 105 ? -10.822 -11.472 -1.098 1.00 81.69 105 ASN A C 1
ATOM 873 O O . ASN A 1 105 ? -10.919 -11.050 -2.249 1.00 81.69 105 ASN A O 1
ATOM 877 N N . LYS A 1 106 ? -11.624 -11.054 -0.108 1.00 76.69 106 LYS A N 1
ATOM 878 C CA . LYS A 1 106 ? -12.639 -10.003 -0.286 1.00 76.69 106 LYS A CA 1
ATOM 879 C C . LYS A 1 106 ? -11.983 -8.684 -0.713 1.00 76.69 106 LYS A C 1
ATOM 881 O O . LYS A 1 106 ? -12.376 -8.115 -1.725 1.00 76.69 106 LYS A O 1
ATOM 886 N N . ALA A 1 107 ? -10.913 -8.265 -0.030 1.00 68.75 107 ALA A N 1
ATOM 887 C CA . ALA A 1 107 ? -10.191 -7.035 -0.367 1.00 68.75 107 ALA A CA 1
ATOM 888 C C . ALA A 1 107 ? -9.507 -7.079 -1.750 1.00 68.75 107 ALA A C 1
ATOM 890 O O . ALA A 1 107 ? -9.468 -6.082 -2.466 1.00 68.75 107 ALA A O 1
ATOM 891 N N . THR A 1 108 ? -8.952 -8.227 -2.149 1.00 63.34 108 THR A N 1
ATOM 892 C CA . THR A 1 108 ? -8.187 -8.356 -3.405 1.00 63.34 108 THR A CA 1
ATOM 893 C C . THR A 1 108 ? -9.052 -8.494 -4.654 1.00 63.34 108 THR A C 1
ATOM 895 O O . THR A 1 108 ? -8.552 -8.210 -5.742 1.00 63.34 108 THR A O 1
ATOM 898 N N . LYS A 1 109 ? -10.342 -8.839 -4.523 1.00 59.59 109 LYS A N 1
ATOM 899 C CA . LYS A 1 109 ? -11.277 -8.975 -5.656 1.00 59.59 109 LYS A CA 1
ATOM 900 C C . LYS A 1 109 ? -11.391 -7.699 -6.506 1.00 59.59 109 LYS A C 1
ATOM 902 O O . LYS A 1 109 ? -11.593 -7.801 -7.708 1.00 59.59 109 LYS A O 1
ATOM 907 N N . ASN A 1 110 ? -11.176 -6.528 -5.902 1.00 51.78 110 ASN A N 1
ATOM 908 C CA . ASN A 1 110 ? -11.256 -5.225 -6.574 1.00 51.78 110 ASN A CA 1
ATOM 909 C C . ASN A 1 110 ? -9.877 -4.614 -6.911 1.00 51.78 110 ASN A C 1
ATOM 911 O O . ASN A 1 110 ? -9.807 -3.524 -7.469 1.00 51.78 110 ASN A O 1
ATOM 915 N N . MET A 1 111 ? -8.770 -5.290 -6.568 1.00 53.22 111 MET A N 1
ATOM 916 C CA . MET A 1 111 ? -7.395 -4.792 -6.768 1.00 53.22 111 MET A CA 1
ATOM 917 C C . MET A 1 111 ? -6.657 -5.457 -7.938 1.00 53.22 111 MET A C 1
ATOM 919 O O . MET A 1 111 ? -5.474 -5.181 -8.165 1.00 53.22 111 MET A O 1
ATOM 923 N N . THR A 1 112 ? -7.309 -6.338 -8.701 1.00 52.56 112 THR A N 1
ATOM 924 C CA . THR A 1 112 ? -6.723 -6.828 -9.948 1.00 52.56 112 THR A CA 1
ATOM 925 C C . THR A 1 112 ? -6.738 -5.696 -10.961 1.00 52.56 112 THR A C 1
ATOM 927 O O . THR A 1 112 ? -7.724 -5.468 -11.650 1.00 52.56 112 THR A O 1
ATOM 930 N N . HIS A 1 113 ? -5.622 -4.974 -11.056 1.00 56.41 113 HIS A N 1
ATOM 931 C CA . HIS A 1 113 ? -5.324 -4.194 -12.245 1.00 56.41 113 HIS A CA 1
ATOM 932 C C . HIS A 1 113 ? -5.246 -5.182 -13.407 1.00 56.41 113 HIS A C 1
ATOM 934 O O . HIS A 1 113 ? -4.219 -5.840 -13.596 1.00 56.41 113 HIS A O 1
ATOM 940 N N . GLU A 1 114 ? -6.347 -5.338 -14.133 1.00 64.56 114 GLU A N 1
ATOM 941 C CA . GLU A 1 114 ? -6.343 -5.965 -15.444 1.00 64.56 114 GLU A CA 1
ATOM 942 C C . GLU A 1 114 ? -5.312 -5.198 -16.266 1.00 64.56 114 GLU A C 1
ATOM 944 O O . GLU A 1 114 ? -5.406 -3.986 -16.466 1.00 64.56 114 GLU A O 1
ATOM 949 N N . LYS A 1 115 ? -4.221 -5.887 -16.593 1.00 76.00 115 LYS A N 1
ATOM 950 C CA . LYS A 1 115 ? -3.142 -5.362 -17.421 1.00 76.00 115 LYS A CA 1
ATOM 951 C C . LYS A 1 115 ? -3.214 -6.154 -18.705 1.00 76.00 115 LYS A C 1
ATOM 953 O O . LYS A 1 115 ? -2.589 -7.222 -18.765 1.00 76.00 115 LYS A O 1
ATOM 958 N N . PRO A 1 116 ? -3.977 -5.664 -19.691 1.00 85.06 116 PRO A N 1
ATOM 959 C CA . PRO A 1 116 ? -4.141 -6.401 -20.914 1.00 85.06 116 PRO A CA 1
ATOM 960 C C . PRO A 1 116 ? -2.789 -6.508 -21.616 1.00 85.06 116 PRO A C 1
ATOM 962 O O . PRO A 1 116 ? -1.930 -5.628 -21.482 1.00 85.06 116 PRO A O 1
ATOM 965 N N . VAL A 1 117 ? -2.581 -7.595 -22.344 1.00 90.19 117 VAL A N 1
ATOM 966 C CA . VAL A 1 117 ? -1.344 -7.895 -23.059 1.00 90.19 117 VAL A CA 1
ATOM 967 C C . VAL A 1 117 ? -1.614 -8.189 -24.525 1.00 90.19 117 VAL A C 1
ATOM 969 O O . VAL A 1 117 ? -2.605 -8.817 -24.877 1.00 90.19 117 VAL A O 1
ATOM 972 N N . LEU A 1 118 ? -0.704 -7.727 -25.371 1.00 91.19 118 LEU A N 1
ATOM 973 C CA . LEU A 1 118 ? -0.662 -7.948 -26.805 1.00 91.19 118 LEU A CA 1
ATOM 974 C C . LEU A 1 118 ? 0.223 -9.159 -27.088 1.00 91.19 118 LEU A C 1
ATOM 976 O O . LEU A 1 118 ? 1.364 -9.216 -26.618 1.00 91.19 118 LEU A O 1
ATOM 980 N N . LYS A 1 119 ? -0.289 -10.093 -27.882 1.00 93.56 119 LYS A N 1
ATOM 981 C CA . LYS A 1 119 ? 0.472 -11.167 -28.518 1.00 93.56 119 LYS A CA 1
ATOM 982 C C . LYS A 1 119 ? 0.922 -10.682 -29.884 1.00 93.56 119 LYS A C 1
ATOM 984 O O . LYS A 1 119 ? 0.091 -10.234 -30.668 1.00 93.56 119 LYS A O 1
ATOM 989 N N . MET A 1 120 ? 2.208 -10.784 -30.176 1.00 91.12 120 MET A N 1
ATOM 990 C CA . MET A 1 120 ? 2.790 -10.323 -31.432 1.00 91.12 120 MET A CA 1
ATOM 991 C C . MET A 1 120 ? 3.592 -11.428 -32.114 1.00 91.12 120 MET A C 1
ATOM 993 O O . MET A 1 120 ? 4.116 -12.331 -31.450 1.00 91.12 120 MET A O 1
ATOM 997 N N . ASP A 1 121 ? 3.708 -11.339 -33.434 1.00 89.75 121 ASP A N 1
ATOM 998 C CA . ASP A 1 121 ? 4.666 -12.140 -34.192 1.00 89.75 121 ASP A CA 1
ATOM 999 C C . ASP A 1 121 ? 6.119 -11.708 -33.894 1.00 89.75 121 ASP A C 1
ATOM 1001 O O . ASP A 1 121 ? 6.395 -10.847 -33.048 1.00 89.75 121 ASP A O 1
ATOM 1005 N N . LEU A 1 122 ? 7.082 -12.349 -34.558 1.00 86.62 122 LEU A N 1
ATOM 1006 C CA . LEU A 1 122 ? 8.499 -12.026 -34.391 1.00 86.62 122 LEU A CA 1
ATOM 1007 C C . LEU A 1 122 ? 8.871 -10.667 -35.001 1.00 86.62 122 LEU A C 1
ATOM 1009 O O . LEU A 1 122 ? 9.825 -10.044 -34.526 1.00 86.62 122 LEU A O 1
ATOM 1013 N N . ASP A 1 123 ? 8.094 -10.183 -35.964 1.00 83.31 123 ASP A N 1
ATOM 1014 C CA . ASP A 1 123 ? 8.283 -8.899 -36.640 1.00 83.31 123 ASP A CA 1
ATOM 1015 C C . ASP A 1 123 ? 7.660 -7.726 -35.857 1.00 83.31 123 ASP A C 1
ATOM 1017 O O . ASP A 1 123 ? 7.998 -6.568 -36.087 1.00 83.31 123 ASP A O 1
ATOM 1021 N N . GLY A 1 124 ? 6.841 -8.021 -34.842 1.00 75.94 124 GLY A N 1
ATOM 1022 C CA . GLY A 1 124 ? 6.205 -7.046 -33.959 1.00 75.94 124 GLY A CA 1
ATOM 1023 C C . GLY A 1 124 ? 4.765 -6.689 -34.333 1.00 75.94 124 GLY A C 1
ATOM 1024 O O . GLY A 1 124 ? 4.206 -5.771 -33.734 1.00 75.94 124 GLY A O 1
ATOM 1025 N N . ASN A 1 125 ? 4.139 -7.400 -35.271 1.00 81.88 125 ASN A N 1
ATOM 1026 C CA . ASN A 1 125 ? 2.733 -7.194 -35.606 1.00 81.88 125 ASN A CA 1
ATOM 1027 C C . ASN A 1 125 ? 1.836 -7.848 -34.554 1.00 81.88 125 ASN A C 1
ATOM 1029 O O . ASN A 1 125 ? 2.067 -8.984 -34.136 1.00 81.88 125 ASN A O 1
ATOM 1033 N N . VAL A 1 126 ? 0.792 -7.136 -34.130 1.00 89.12 126 VAL A N 1
ATO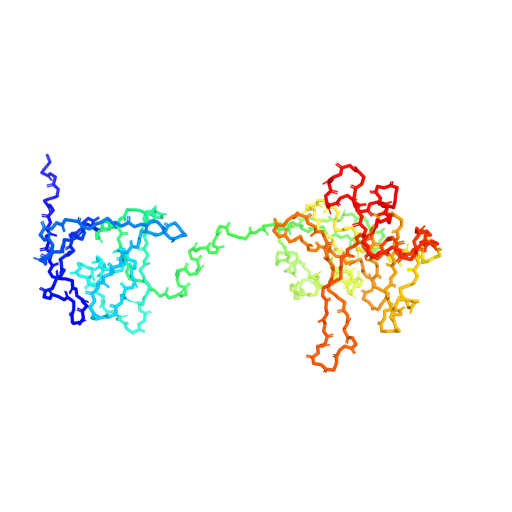M 1034 C CA . VAL A 1 126 ? -0.174 -7.634 -33.144 1.00 89.12 126 VAL A CA 1
ATOM 1035 C C . VAL A 1 126 ? -1.053 -8.708 -33.781 1.00 89.12 126 VAL A C 1
ATOM 1037 O O . VAL A 1 126 ? -1.760 -8.447 -34.748 1.00 89.12 126 VAL A O 1
ATOM 1040 N N . ILE A 1 127 ? -1.015 -9.907 -33.204 1.00 93.50 127 ILE A N 1
ATOM 1041 C CA . ILE A 1 127 ? -1.839 -11.059 -33.585 1.00 93.50 127 ILE A CA 1
ATOM 1042 C C . ILE A 1 127 ? -3.115 -11.097 -32.744 1.00 93.50 127 ILE A C 1
ATOM 1044 O O . ILE A 1 127 ? -4.185 -11.388 -33.264 1.00 93.50 127 ILE A O 1
ATOM 1048 N N . ASP A 1 128 ? -2.997 -10.854 -31.435 1.00 91.56 128 ASP A N 1
ATOM 1049 C CA . ASP A 1 128 ? -4.106 -11.029 -30.494 1.00 91.56 128 ASP A CA 1
ATOM 1050 C C . ASP A 1 128 ? -3.934 -10.157 -29.241 1.00 91.56 128 ASP A C 1
ATOM 1052 O O . ASP A 1 128 ? -2.848 -9.635 -28.971 1.00 91.56 128 ASP A O 1
ATOM 1056 N N . THR A 1 129 ? -5.000 -9.989 -28.463 1.00 90.75 129 THR A N 1
ATOM 1057 C CA . THR A 1 129 ? -5.012 -9.208 -27.222 1.00 90.75 129 THR A CA 1
ATOM 1058 C C . THR A 1 129 ? -5.794 -9.928 -26.132 1.00 90.75 129 THR A C 1
ATOM 1060 O O . THR A 1 129 ? -6.914 -10.360 -26.361 1.00 90.75 129 THR A O 1
ATOM 1063 N N . TYR A 1 130 ? -5.232 -9.979 -24.926 1.00 91.00 130 TYR A N 1
ATOM 1064 C CA . TYR A 1 130 ? -5.840 -10.622 -23.758 1.00 91.00 130 TYR A CA 1
ATOM 1065 C C . TYR A 1 130 ? -5.965 -9.635 -22.611 1.00 91.00 130 TYR A C 1
ATOM 1067 O O . TYR A 1 130 ? -5.083 -8.792 -22.450 1.00 91.00 130 TYR A O 1
ATOM 1075 N N . ASP A 1 131 ? -6.979 -9.777 -21.762 1.00 84.31 131 ASP A N 1
ATOM 1076 C CA . ASP A 1 131 ? -7.189 -8.863 -20.630 1.00 84.31 131 ASP A CA 1
ATOM 1077 C C . ASP A 1 131 ? -6.226 -9.148 -19.468 1.00 84.31 131 ASP A C 1
ATOM 1079 O O . ASP A 1 131 ? -5.915 -8.273 -18.651 1.00 84.31 131 ASP A O 1
ATOM 1083 N N . THR A 1 132 ? -5.657 -10.360 -19.427 1.00 87.06 132 THR A N 1
ATOM 1084 C CA . THR A 1 132 ? -4.654 -10.748 -18.430 1.00 87.06 132 THR A CA 1
ATOM 1085 C C . THR A 1 132 ? -3.532 -11.615 -19.003 1.00 87.06 132 THR A C 1
ATOM 1087 O O . THR A 1 132 ? -3.720 -12.406 -19.926 1.00 87.06 132 THR A O 1
ATOM 1090 N N . ILE A 1 133 ? -2.356 -11.566 -18.363 1.00 88.94 133 ILE A N 1
ATOM 1091 C CA . ILE A 1 133 ? -1.246 -12.492 -18.662 1.00 88.94 133 ILE A CA 1
ATOM 1092 C C . ILE A 1 133 ? -1.658 -13.955 -18.449 1.00 88.94 133 ILE A C 1
ATOM 1094 O O . ILE A 1 133 ? -1.152 -14.834 -19.134 1.00 88.94 133 ILE A O 1
ATOM 1098 N N . ASN A 1 134 ? -2.555 -14.240 -17.502 1.00 90.19 134 ASN A N 1
ATOM 1099 C CA . ASN A 1 134 ? -2.988 -15.614 -17.238 1.00 90.19 134 ASN A CA 1
ATOM 1100 C C . ASN A 1 134 ? -3.762 -16.201 -18.417 1.00 90.19 134 ASN A C 1
ATOM 1102 O O . ASN A 1 134 ? -3.579 -17.367 -18.751 1.00 90.19 134 ASN A O 1
ATOM 1106 N N . GLU A 1 135 ? -4.624 -15.402 -19.032 1.00 90.50 135 GLU A N 1
ATOM 1107 C CA . GLU A 1 135 ? -5.363 -15.793 -20.226 1.00 90.50 135 GLU A CA 1
ATOM 1108 C C . GLU A 1 135 ? -4.419 -16.001 -21.417 1.00 90.50 135 GLU A C 1
ATOM 1110 O O . GLU A 1 135 ? -4.417 -17.074 -22.020 1.00 90.50 135 GLU A O 1
ATOM 1115 N N . ALA A 1 136 ? -3.518 -15.043 -21.649 1.00 92.62 136 ALA A N 1
ATOM 1116 C CA . ALA A 1 136 ? -2.460 -15.148 -22.650 1.00 92.62 136 ALA A CA 1
ATOM 1117 C C . ALA A 1 136 ? -1.588 -16.403 -22.472 1.00 92.62 136 ALA A C 1
ATOM 1119 O O . ALA A 1 136 ? -1.251 -17.087 -23.432 1.00 92.62 136 ALA A O 1
ATOM 1120 N N . ALA A 1 137 ? -1.228 -16.730 -21.230 1.00 94.38 137 ALA A N 1
ATOM 1121 C CA . ALA A 1 137 ? -0.395 -17.882 -20.905 1.00 94.38 137 ALA A CA 1
ATOM 1122 C C . ALA A 1 137 ? -1.090 -19.204 -21.240 1.00 94.38 137 ALA A C 1
ATOM 1124 O O . ALA A 1 137 ? -0.467 -20.108 -21.798 1.00 94.38 137 ALA A O 1
ATOM 1125 N N . ARG A 1 138 ? -2.399 -19.288 -20.973 1.00 94.06 138 ARG A N 1
ATOM 1126 C CA . ARG A 1 138 ? -3.219 -20.448 -21.340 1.00 94.06 138 ARG A CA 1
ATOM 1127 C C . ARG A 1 138 ? -3.343 -20.605 -22.852 1.00 94.06 138 ARG A C 1
ATOM 1129 O O . ARG A 1 138 ? -3.280 -21.737 -23.318 1.00 94.06 138 ARG A O 1
ATOM 1136 N N . SER A 1 139 ? -3.465 -19.511 -23.612 1.00 93.50 139 SER A N 1
ATOM 1137 C CA . SER A 1 139 ? -3.644 -19.588 -25.071 1.00 93.50 139 SER A CA 1
ATOM 1138 C C . SER A 1 139 ? -2.431 -20.165 -25.809 1.00 93.50 139 SER A C 1
ATOM 1140 O O . SER A 1 139 ? -2.584 -20.737 -26.885 1.00 93.50 139 SER A O 1
ATOM 1142 N N . VAL A 1 140 ? -1.231 -20.057 -25.227 1.00 93.38 140 VAL A N 1
ATOM 1143 C CA . VAL A 1 140 ? 0.011 -20.614 -25.794 1.00 93.38 140 VAL A CA 1
ATOM 1144 C C . VAL A 1 140 ? 0.609 -21.765 -24.976 1.00 93.38 140 VAL A C 1
ATOM 1146 O O . VAL A 1 140 ? 1.696 -22.236 -25.298 1.00 93.38 140 VAL A O 1
ATOM 1149 N N . GLY A 1 141 ? -0.073 -22.219 -23.920 1.00 93.31 141 GLY A N 1
ATOM 1150 C CA . GLY A 1 141 ? 0.362 -23.357 -23.103 1.00 93.31 141 GLY A CA 1
ATOM 1151 C C . GLY A 1 141 ? 1.661 -23.129 -22.319 1.00 93.31 141 GLY A C 1
ATOM 1152 O O . GLY A 1 141 ? 2.434 -24.067 -22.135 1.00 93.31 141 GLY A O 1
ATOM 1153 N N . VAL A 1 142 ? 1.928 -21.900 -21.865 1.00 93.81 142 VAL A N 1
ATOM 1154 C CA . VAL A 1 142 ? 3.128 -21.562 -21.072 1.00 93.81 142 VAL A CA 1
ATOM 1155 C C . VAL A 1 142 ? 2.762 -21.079 -19.673 1.00 93.81 142 VAL A C 1
ATOM 1157 O O . VAL A 1 142 ? 1.622 -20.718 -19.399 1.00 93.81 142 VAL A O 1
ATOM 1160 N N . ASP A 1 143 ? 3.743 -21.025 -18.772 1.00 93.06 143 ASP A N 1
ATOM 1161 C CA . ASP A 1 143 ? 3.547 -20.398 -17.467 1.00 93.06 143 ASP A CA 1
ATOM 1162 C C . ASP A 1 143 ? 3.446 -18.865 -17.585 1.00 93.06 143 ASP A C 1
ATOM 1164 O O . ASP A 1 143 ? 4.194 -18.223 -18.333 1.00 93.06 143 ASP A O 1
ATOM 1168 N N . ARG A 1 144 ? 2.559 -18.256 -16.787 1.00 90.81 144 ARG A N 1
ATOM 1169 C CA . ARG A 1 144 ? 2.342 -16.799 -16.764 1.00 90.81 144 ARG A CA 1
ATOM 1170 C C . ARG A 1 144 ? 3.631 -16.008 -16.527 1.00 90.81 144 ARG A C 1
ATOM 1172 O O . ARG A 1 144 ? 3.772 -14.890 -17.020 1.00 90.81 144 ARG A O 1
ATOM 1179 N N . THR A 1 145 ? 4.580 -16.560 -15.767 1.00 90.50 145 THR A N 1
ATOM 1180 C CA . THR A 1 145 ? 5.851 -15.892 -15.467 1.00 90.50 145 THR A C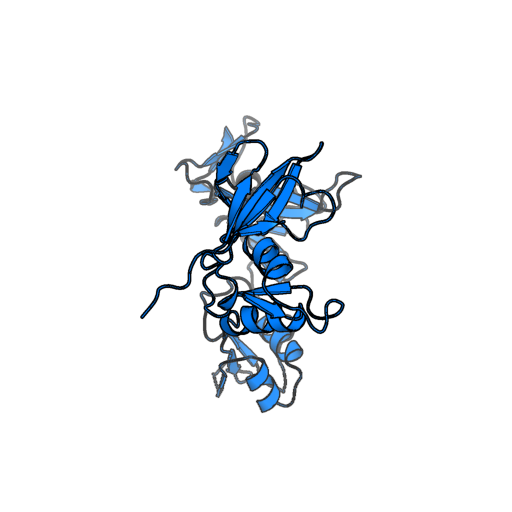A 1
ATOM 1181 C C . THR A 1 145 ? 6.752 -15.816 -16.691 1.00 90.50 145 THR A C 1
ATOM 1183 O O . THR A 1 145 ? 7.514 -14.858 -16.812 1.00 90.50 145 THR A O 1
ATOM 1186 N N . THR A 1 146 ? 6.635 -16.756 -17.631 1.00 91.06 146 THR A N 1
ATOM 1187 C CA . THR A 1 146 ? 7.395 -16.754 -18.885 1.00 91.06 146 THR A CA 1
ATOM 1188 C C . THR A 1 146 ? 6.971 -15.584 -19.765 1.00 91.06 146 THR A C 1
ATOM 1190 O O . THR A 1 146 ? 7.826 -14.811 -20.192 1.00 91.06 146 THR A O 1
ATOM 1193 N N . ILE A 1 147 ? 5.662 -15.371 -19.944 1.00 91.81 147 ILE A N 1
ATOM 1194 C CA . ILE A 1 147 ? 5.142 -14.168 -20.621 1.00 91.81 147 ILE A CA 1
ATOM 1195 C C . ILE A 1 147 ? 5.514 -12.910 -19.827 1.00 91.81 147 ILE A C 1
ATOM 1197 O O . ILE A 1 147 ? 5.983 -11.933 -20.407 1.00 91.81 147 ILE A O 1
ATOM 1201 N N . GLY A 1 148 ? 5.409 -12.956 -18.494 1.00 87.19 148 GLY A N 1
ATOM 1202 C CA . GLY A 1 148 ? 5.830 -11.879 -17.591 1.00 87.19 148 GLY A CA 1
ATOM 1203 C C . GLY A 1 148 ? 7.284 -11.423 -17.792 1.00 87.19 148 GLY A C 1
ATOM 1204 O O . GLY A 1 148 ? 7.569 -10.225 -17.772 1.00 87.19 148 GLY A O 1
ATOM 1205 N N . LYS A 1 149 ? 8.208 -12.362 -18.022 1.00 82.50 149 LYS A N 1
ATOM 1206 C CA . LYS A 1 149 ? 9.621 -12.079 -18.320 1.00 82.50 149 LYS A CA 1
ATOM 1207 C C . LYS A 1 149 ? 9.804 -11.435 -19.693 1.00 82.50 149 LYS A C 1
ATOM 1209 O O . LYS A 1 149 ? 10.655 -10.557 -19.816 1.00 82.50 149 LYS A O 1
ATOM 1214 N N . VAL A 1 150 ? 9.001 -11.817 -20.688 1.00 88.31 150 VAL A N 1
ATOM 1215 C CA . VAL A 1 150 ? 9.044 -11.218 -22.033 1.00 88.31 150 VAL A CA 1
ATOM 1216 C C . VAL A 1 150 ? 8.541 -9.785 -22.023 1.00 88.31 150 VAL A C 1
ATOM 1218 O O . VAL A 1 150 ? 9.251 -8.890 -22.467 1.00 88.31 150 VAL A O 1
ATOM 1221 N N . VAL A 1 151 ? 7.379 -9.529 -21.417 1.00 83.81 151 VAL A N 1
ATOM 1222 C CA . VAL A 1 151 ? 6.853 -8.155 -21.301 1.00 83.81 151 VAL A CA 1
ATOM 1223 C C . VAL A 1 151 ? 7.759 -7.249 -20.449 1.00 83.81 151 VAL A C 1
ATOM 1225 O O . VAL A 1 151 ? 7.669 -6.027 -20.524 1.00 83.81 151 VAL A O 1
ATOM 1228 N N . CYS A 1 152 ? 8.639 -7.831 -19.624 1.00 72.00 152 CYS A N 1
ATOM 1229 C CA . CYS A 1 152 ? 9.674 -7.116 -18.871 1.00 72.00 152 CYS A CA 1
ATOM 1230 C C . CYS A 1 152 ? 11.041 -7.078 -19.580 1.00 72.00 152 CYS A C 1
ATOM 1232 O O . CYS A 1 152 ? 11.992 -6.577 -18.987 1.00 72.00 152 CYS A O 1
ATOM 1234 N N . GLY A 1 153 ? 11.156 -7.583 -20.813 1.00 71.56 153 GLY A N 1
ATOM 1235 C CA . GLY A 1 153 ? 12.378 -7.563 -21.631 1.00 71.56 153 GLY A CA 1
ATOM 1236 C C . GLY A 1 153 ? 13.518 -8.454 -21.136 1.00 71.56 153 GLY A C 1
ATOM 1237 O O . GLY A 1 153 ? 14.637 -8.337 -21.622 1.00 71.56 153 GLY A O 1
ATOM 1238 N N . VAL A 1 154 ? 13.251 -9.348 -20.181 1.00 77.25 154 VAL A N 1
ATOM 1239 C CA . VAL A 1 154 ? 14.232 -10.338 -19.707 1.00 77.25 154 VAL A CA 1
ATOM 1240 C C . VAL A 1 154 ? 14.419 -11.432 -20.757 1.00 77.25 154 VAL A C 1
ATOM 1242 O O . VAL A 1 154 ? 15.541 -11.847 -21.032 1.00 77.25 154 VAL A O 1
ATOM 1245 N N . ASN A 1 155 ? 13.312 -11.868 -21.360 1.00 81.50 155 ASN A N 1
ATOM 1246 C CA . ASN A 1 155 ? 13.296 -12.841 -22.446 1.00 81.50 155 ASN A CA 1
ATOM 1247 C C . ASN A 1 155 ? 12.803 -12.173 -23.731 1.00 81.50 155 ASN A C 1
ATOM 1249 O O . ASN A 1 155 ? 12.001 -11.244 -23.681 1.00 81.50 155 ASN A O 1
ATOM 1253 N N . GLN A 1 156 ? 13.236 -12.681 -24.883 1.00 82.75 156 GLN A N 1
ATOM 1254 C CA . GLN A 1 156 ? 12.784 -12.158 -26.175 1.00 82.75 156 GLN A CA 1
ATOM 1255 C C . GLN A 1 156 ? 11.399 -12.684 -26.571 1.00 82.75 156 GLN A C 1
ATOM 1257 O O . GLN A 1 156 ? 10.608 -11.942 -27.146 1.00 82.75 156 GLN A O 1
ATOM 1262 N N . THR A 1 157 ? 11.095 -13.949 -26.261 1.00 90.44 157 THR A N 1
ATOM 1263 C CA . THR A 1 157 ? 9.848 -14.612 -26.669 1.00 90.44 157 THR A CA 1
ATOM 1264 C C . THR A 1 157 ? 9.325 -15.577 -25.604 1.00 90.44 157 THR A C 1
ATOM 1266 O O . THR A 1 157 ? 10.059 -16.031 -24.721 1.00 90.44 157 THR A O 1
ATOM 1269 N N . ALA A 1 158 ? 8.026 -15.872 -25.671 1.00 91.75 158 ALA A N 1
ATOM 1270 C CA . ALA A 1 158 ? 7.356 -16.897 -24.873 1.00 91.75 158 ALA A CA 1
ATOM 1271 C C . ALA A 1 158 ? 6.321 -17.605 -25.747 1.00 91.75 158 ALA A C 1
ATOM 1273 O O . ALA A 1 158 ? 5.526 -16.947 -26.420 1.00 91.75 158 ALA A O 1
ATOM 1274 N N . GLY A 1 159 ? 6.355 -18.940 -25.766 1.00 89.31 159 GLY A N 1
ATOM 1275 C CA . GLY A 1 159 ? 5.473 -19.740 -26.624 1.00 89.31 159 GLY A CA 1
ATOM 1276 C C . GLY A 1 159 ? 5.657 -19.466 -28.122 1.00 89.31 159 GLY A C 1
ATOM 1277 O O . GLY A 1 159 ? 4.720 -19.665 -28.880 1.00 89.31 159 GLY A O 1
ATOM 1278 N N . GLY A 1 160 ? 6.825 -18.955 -28.539 1.00 91.88 160 GLY A N 1
ATOM 1279 C CA . GLY A 1 160 ? 7.107 -18.561 -29.927 1.00 91.88 160 GLY A CA 1
ATOM 1280 C C . GLY A 1 160 ? 6.681 -17.137 -30.309 1.00 91.88 160 GLY A C 1
ATOM 1281 O O . GLY A 1 160 ? 6.941 -16.721 -31.431 1.00 91.88 160 GLY A O 1
ATOM 1282 N N . PHE A 1 161 ? 6.086 -16.372 -29.389 1.00 92.62 161 PHE A N 1
ATOM 1283 C CA . PHE A 1 161 ? 5.545 -15.034 -29.658 1.00 92.62 161 PHE A CA 1
ATOM 1284 C C . PHE A 1 161 ? 6.254 -13.943 -28.851 1.00 92.62 161 PHE A C 1
ATOM 1286 O O . PHE A 1 161 ? 6.814 -14.206 -27.776 1.00 92.62 161 PHE A O 1
ATOM 1293 N N . LYS A 1 162 ? 6.198 -12.707 -29.356 1.00 91.06 162 LYS A N 1
ATOM 1294 C CA . LYS A 1 162 ? 6.538 -11.498 -28.596 1.00 91.06 162 LYS A CA 1
ATOM 1295 C C . LYS A 1 162 ? 5.317 -11.033 -27.804 1.00 91.06 162 LYS A C 1
ATOM 1297 O O . LYS A 1 162 ? 4.179 -11.254 -28.211 1.00 91.06 162 LYS A O 1
ATOM 1302 N N . TRP A 1 163 ? 5.558 -10.383 -26.668 1.00 90.44 163 TRP A N 1
ATOM 1303 C CA . TRP A 1 163 ? 4.493 -9.949 -25.765 1.00 90.44 163 TRP A CA 1
ATOM 1304 C C . TRP A 1 163 ? 4.747 -8.534 -25.250 1.00 90.44 163 TRP A C 1
ATOM 1306 O O . TRP A 1 163 ? 5.870 -8.211 -24.863 1.00 90.44 163 TRP A O 1
ATOM 1316 N N . ALA A 1 164 ? 3.701 -7.710 -25.189 1.00 86.56 164 ALA A N 1
ATOM 1317 C CA . ALA A 1 164 ? 3.736 -6.360 -24.611 1.00 86.56 164 ALA A CA 1
ATOM 1318 C C . ALA A 1 164 ? 2.442 -6.056 -23.842 1.00 86.56 164 ALA A C 1
ATOM 1320 O O . ALA A 1 164 ? 1.454 -6.754 -24.013 1.00 86.56 164 ALA A O 1
ATOM 1321 N N . TYR A 1 165 ? 2.416 -5.031 -22.988 1.00 85.31 165 TYR A N 1
ATOM 1322 C CA . TYR A 1 165 ? 1.169 -4.572 -22.355 1.00 85.31 165 TYR A CA 1
ATOM 1323 C C . TYR A 1 165 ? 0.367 -3.667 -23.312 1.00 85.31 165 TYR A C 1
ATOM 1325 O O . TYR A 1 165 ? 0.962 -2.839 -23.995 1.00 85.31 165 TYR A O 1
ATOM 1333 N N . LYS A 1 166 ? -0.969 -3.798 -23.331 1.00 79.88 166 LYS A N 1
ATOM 1334 C CA . LYS A 1 166 ? -1.910 -2.970 -24.119 1.00 79.88 166 LYS A CA 1
ATOM 1335 C C . LYS A 1 166 ? -2.037 -1.555 -23.557 1.00 79.88 166 LYS A C 1
ATOM 1337 O O . LYS A 1 166 ? -2.128 -0.597 -24.313 1.00 79.88 166 LYS A O 1
ATOM 1342 N N . THR A 1 167 ? -2.062 -1.431 -22.228 1.00 62.38 167 THR A N 1
ATOM 1343 C CA . THR A 1 167 ? -2.232 -0.157 -21.522 1.00 62.38 167 THR A CA 1
ATOM 1344 C C . THR A 1 167 ? -1.277 -0.035 -20.343 1.00 62.38 167 THR A C 1
ATOM 1346 O O . THR A 1 167 ? -1.373 -0.713 -19.326 1.00 62.38 167 THR A O 1
ATOM 1349 N N . SER A 1 168 ? -0.339 0.882 -20.485 1.00 48.59 168 SER A N 1
ATOM 1350 C CA . SER A 1 168 ? -0.312 2.168 -19.782 1.00 48.59 168 SER A CA 1
ATOM 1351 C C . SER A 1 168 ? 0.696 3.025 -20.547 1.00 48.59 168 SER A C 1
ATOM 1353 O O . SER A 1 168 ? 1.404 2.477 -21.391 1.00 48.59 168 SER A O 1
ATOM 1355 N N . GLU A 1 169 ? 0.795 4.325 -20.273 1.00 45.28 169 GLU A N 1
ATOM 1356 C CA . GLU A 1 169 ? 1.995 5.109 -20.594 1.00 45.28 169 GLU A CA 1
ATOM 1357 C C . GLU A 1 169 ? 3.230 4.210 -20.607 1.00 45.28 169 GLU A C 1
ATOM 1359 O O . GLU A 1 169 ? 3.420 3.434 -19.657 1.00 45.28 169 GLU A O 1
ATOM 1364 N N . ASN A 1 170 ? 3.962 4.249 -21.729 1.00 39.03 170 ASN A N 1
ATOM 1365 C CA . ASN A 1 170 ? 5.228 3.561 -21.940 1.00 39.03 170 ASN A CA 1
ATOM 1366 C C . ASN A 1 170 ? 5.871 3.277 -20.586 1.00 39.03 170 ASN A C 1
ATOM 1368 O O . ASN A 1 170 ? 6.180 4.230 -19.877 1.00 39.03 170 ASN A O 1
ATOM 1372 N N . ARG A 1 171 ? 6.129 2.019 -20.205 1.00 41.97 171 ARG A N 1
ATOM 1373 C CA . ARG A 1 171 ? 7.304 1.835 -19.346 1.00 41.97 171 ARG A CA 1
ATOM 1374 C C . ARG A 1 171 ? 8.440 2.454 -20.164 1.00 41.97 171 ARG A C 1
ATOM 1376 O O . ARG A 1 171 ? 8.721 1.879 -21.217 1.00 41.97 171 ARG A O 1
ATOM 1383 N N . PRO A 1 172 ? 9.067 3.584 -19.784 1.00 41.91 172 PRO A N 1
ATOM 1384 C CA . PRO A 1 172 ? 10.025 4.233 -20.679 1.00 41.91 172 PRO A CA 1
ATOM 1385 C C . PRO A 1 172 ? 11.341 3.452 -20.829 1.00 41.91 172 PRO A C 1
ATOM 1387 O O . PRO A 1 172 ? 12.359 4.038 -21.165 1.00 41.91 172 PRO A O 1
ATOM 1390 N N . GLU A 1 173 ? 11.395 2.160 -20.494 1.00 45.47 173 GLU A N 1
ATOM 1391 C CA . GLU A 1 173 ? 12.638 1.592 -19.965 1.00 45.47 173 GLU A CA 1
ATOM 1392 C C . GLU A 1 173 ? 12.982 0.190 -20.457 1.00 45.47 173 GLU A C 1
ATOM 1394 O O . GLU A 1 173 ? 13.801 -0.477 -19.840 1.00 45.47 173 GLU A O 1
ATOM 1399 N N . ASN A 1 174 ? 12.427 -0.235 -21.591 1.00 46.66 174 ASN A N 1
ATOM 1400 C CA . ASN A 1 174 ? 13.059 -1.269 -22.410 1.00 46.66 174 ASN A CA 1
ATOM 1401 C C . ASN A 1 174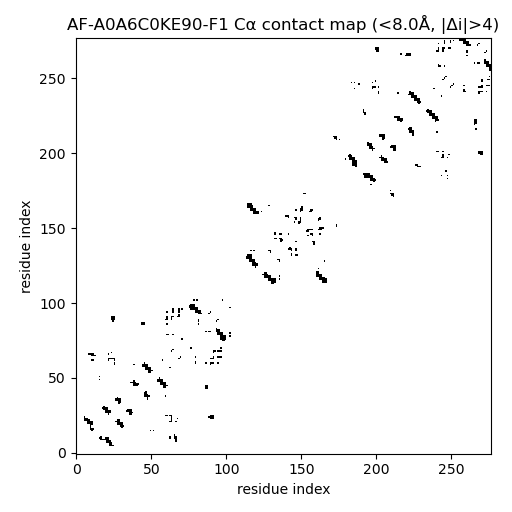 ? 13.185 -0.762 -23.842 1.00 46.66 174 ASN A C 1
ATOM 1403 O O . ASN A 1 174 ? 12.416 -1.126 -24.729 1.00 46.66 174 ASN A O 1
ATOM 1407 N N . ARG A 1 175 ? 14.172 0.106 -24.056 1.00 50.44 175 ARG A N 1
ATOM 1408 C CA . ARG A 1 175 ? 14.768 0.304 -25.374 1.00 50.44 175 ARG A CA 1
ATOM 1409 C C . ARG A 1 175 ? 16.151 -0.317 -25.307 1.00 50.44 175 ARG A C 1
ATOM 1411 O O . ARG A 1 175 ? 16.994 0.129 -24.539 1.00 50.44 175 ARG A O 1
ATOM 1418 N N . LEU A 1 176 ? 16.330 -1.391 -26.068 1.00 51.34 176 LEU A N 1
ATOM 1419 C CA . LEU A 1 176 ? 17.571 -2.160 -26.143 1.00 51.34 176 LEU A CA 1
ATOM 1420 C C . LEU A 1 176 ? 18.731 -1.379 -26.789 1.00 51.34 176 LEU A C 1
ATOM 1422 O O . LEU A 1 176 ? 19.855 -1.861 -26.743 1.00 51.34 176 LEU A O 1
ATOM 1426 N N . ASP A 1 177 ? 18.491 -0.151 -27.256 1.00 55.88 177 ASP A N 1
ATOM 1427 C CA . ASP A 1 177 ? 19.477 0.709 -27.909 1.00 55.88 177 ASP A CA 1
ATOM 1428 C C . ASP A 1 177 ? 19.523 2.091 -27.237 1.00 55.88 177 ASP A C 1
ATOM 1430 O O . ASP A 1 177 ? 19.114 3.106 -27.798 1.00 55.88 177 ASP A O 1
ATOM 1434 N N . VAL A 1 178 ? 19.975 2.147 -25.981 1.00 67.50 178 VAL A N 1
ATOM 1435 C CA . VAL A 1 178 ? 20.319 3.433 -25.357 1.00 67.50 178 VAL A CA 1
ATOM 1436 C C . VAL A 1 178 ? 21.675 3.869 -25.895 1.00 67.50 178 VAL A C 1
ATOM 1438 O O . VAL A 1 178 ? 22.675 3.177 -25.687 1.00 67.50 178 VAL A O 1
ATOM 1441 N N . ASN A 1 179 ? 21.723 5.027 -26.558 1.00 77.50 179 ASN A N 1
ATO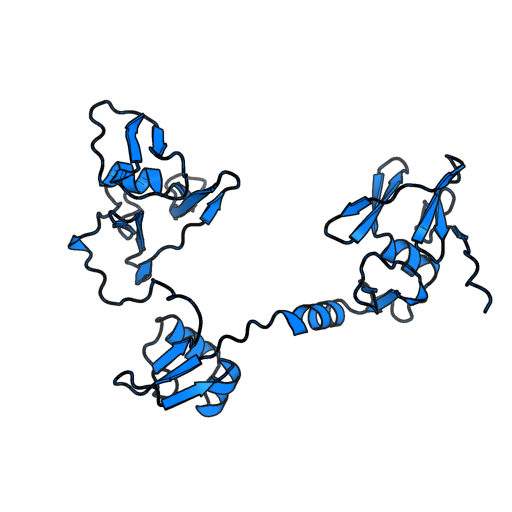M 1442 C CA . ASN A 1 179 ? 22.978 5.616 -27.001 1.00 77.50 179 ASN A CA 1
ATOM 1443 C C . ASN A 1 179 ? 23.784 6.120 -25.791 1.00 77.50 179 ASN A C 1
ATOM 1445 O O . ASN A 1 179 ? 23.661 7.266 -25.356 1.00 77.50 179 ASN A O 1
ATOM 1449 N N . LEU A 1 180 ? 24.615 5.244 -25.222 1.00 80.94 180 LEU A N 1
ATOM 1450 C CA . LEU A 1 180 ? 25.423 5.556 -24.041 1.00 80.94 180 LEU A CA 1
ATOM 1451 C C . LEU A 1 180 ? 26.415 6.706 -24.270 1.00 80.94 180 LEU A C 1
ATOM 1453 O O . LEU A 1 180 ? 26.925 7.228 -23.283 1.00 80.94 180 LEU A O 1
ATOM 1457 N N . SER A 1 181 ? 26.682 7.122 -25.517 1.00 80.69 181 SER A N 1
ATOM 1458 C CA . SER A 1 181 ? 27.543 8.281 -25.789 1.00 80.69 181 SER A CA 1
ATOM 1459 C C . SER A 1 181 ? 26.917 9.614 -25.368 1.00 80.69 181 SER A C 1
ATOM 1461 O O . SER A 1 181 ? 27.639 10.580 -25.149 1.00 80.69 181 SER A O 1
ATOM 1463 N N . GLU A 1 182 ? 25.587 9.689 -25.273 1.00 82.56 182 GLU A N 1
ATOM 1464 C CA . GLU A 1 182 ? 24.865 10.900 -24.850 1.00 82.56 182 GLU A CA 1
ATOM 1465 C C . GLU A 1 182 ? 24.755 11.019 -23.323 1.00 82.56 182 GLU A C 1
ATOM 1467 O O . GLU A 1 182 ? 24.538 12.108 -22.786 1.00 82.56 182 GLU A O 1
ATOM 1472 N N . GLY A 1 183 ? 24.917 9.897 -22.619 1.00 86.19 183 GLY A N 1
ATOM 1473 C CA . GLY A 1 183 ? 24.905 9.826 -21.164 1.00 86.19 183 GLY A CA 1
ATOM 1474 C C . GLY A 1 183 ? 26.309 9.943 -20.580 1.00 86.19 183 GLY A C 1
ATOM 1475 O O . GLY A 1 183 ? 27.301 9.541 -21.184 1.00 86.19 183 GLY A O 1
ATOM 1476 N N . LYS A 1 184 ? 26.408 10.448 -19.350 1.00 90.81 184 LYS A N 1
ATOM 1477 C CA . LYS A 1 184 ? 27.672 10.486 -18.609 1.00 90.81 184 LYS A CA 1
ATOM 1478 C C . LYS A 1 184 ? 27.717 9.344 -17.600 1.00 90.81 184 LYS A C 1
ATOM 1480 O O . LYS A 1 184 ? 26.831 9.233 -16.754 1.00 90.81 184 LYS A O 1
ATOM 1485 N N . CYS A 1 185 ? 28.750 8.505 -17.685 1.00 92.06 185 CYS A N 1
ATOM 1486 C CA . CYS A 1 185 ? 29.003 7.447 -16.703 1.00 92.06 185 CYS A CA 1
ATOM 1487 C C . CYS A 1 185 ? 29.245 8.067 -15.323 1.00 92.06 185 CYS A C 1
ATOM 1489 O O . CYS A 1 185 ? 30.011 9.017 -15.221 1.00 92.06 185 CYS A O 1
ATOM 1491 N N . LEU A 1 186 ? 28.625 7.539 -14.268 1.00 91.56 186 LEU A N 1
ATOM 1492 C CA . LEU A 1 186 ? 28.708 8.067 -12.903 1.00 91.56 186 LEU A CA 1
ATOM 1493 C C . LEU A 1 186 ? 29.948 7.588 -12.124 1.00 91.56 186 LEU A C 1
ATOM 1495 O O . LEU A 1 186 ? 30.113 7.968 -10.965 1.00 91.56 186 LEU A O 1
ATOM 1499 N N . GLU A 1 187 ? 30.845 6.821 -12.754 1.00 89.50 187 GLU A N 1
ATOM 1500 C CA . GLU A 1 187 ? 32.099 6.325 -12.156 1.00 89.50 187 GLU A CA 1
ATOM 1501 C C . GLU A 1 187 ? 33.001 7.442 -11.603 1.00 89.50 187 GLU A C 1
ATOM 1503 O O . GLU A 1 187 ? 33.708 7.242 -10.618 1.00 89.50 187 GLU A O 1
ATOM 1508 N N . PHE A 1 188 ? 32.948 8.647 -12.188 1.00 85.56 188 PHE A N 1
ATOM 1509 C CA . PHE A 1 188 ? 33.712 9.802 -11.694 1.00 85.56 188 PHE A CA 1
ATOM 1510 C C . PHE A 1 188 ? 33.222 10.319 -10.330 1.00 85.56 188 PHE A C 1
ATOM 1512 O O . PHE A 1 188 ? 33.924 11.101 -9.693 1.00 85.56 188 PHE A O 1
ATOM 1519 N N . ILE A 1 189 ? 32.014 9.934 -9.897 1.00 86.06 189 ILE A N 1
ATOM 1520 C CA . ILE A 1 189 ? 31.474 10.279 -8.577 1.00 86.06 189 ILE A CA 1
ATOM 1521 C C . ILE A 1 189 ? 31.911 9.232 -7.550 1.00 86.06 189 ILE A C 1
ATOM 1523 O O . ILE A 1 189 ? 32.483 9.588 -6.524 1.00 86.06 189 ILE A O 1
ATOM 1527 N N . GLU A 1 190 ? 31.634 7.957 -7.825 1.00 86.06 190 GLU A N 1
ATOM 1528 C CA . GLU A 1 190 ? 32.037 6.804 -7.012 1.00 86.06 190 GLU A CA 1
ATOM 1529 C C . GLU A 1 190 ? 32.353 5.629 -7.951 1.00 86.06 190 GLU A C 1
ATOM 1531 O O . GLU A 1 190 ? 31.626 5.395 -8.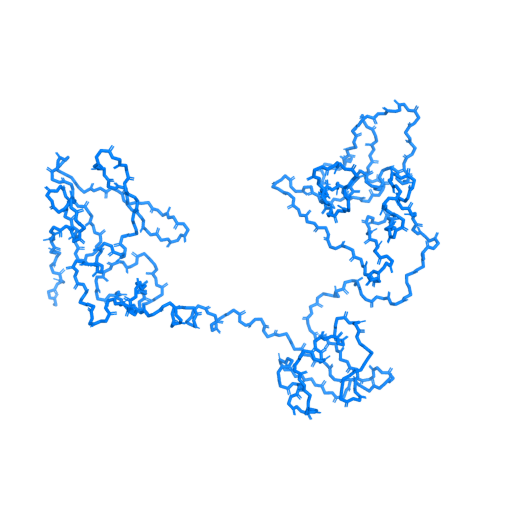919 1.00 86.06 190 GLU A O 1
ATOM 1536 N N . LYS A 1 191 ? 33.410 4.857 -7.661 1.00 85.19 191 LYS A N 1
ATOM 1537 C CA . LYS A 1 191 ? 33.862 3.739 -8.519 1.00 85.19 191 LYS A CA 1
ATOM 1538 C C . LYS A 1 191 ? 32.784 2.665 -8.687 1.00 85.19 191 LYS A C 1
ATOM 1540 O O . LYS A 1 191 ? 32.659 2.032 -9.733 1.00 85.19 191 LYS A O 1
ATOM 1545 N N . GLU A 1 192 ? 31.966 2.481 -7.659 1.00 88.06 192 GLU A N 1
ATOM 1546 C CA . GLU A 1 192 ? 30.846 1.547 -7.617 1.00 88.06 192 GLU A CA 1
ATOM 1547 C C . GLU A 1 192 ? 29.725 1.927 -8.603 1.00 88.06 192 GLU A C 1
ATOM 1549 O O . GLU A 1 192 ? 28.860 1.100 -8.904 1.00 88.06 192 GLU A O 1
ATOM 1554 N N . TYR A 1 193 ? 29.734 3.153 -9.141 1.00 90.31 193 TYR A N 1
ATOM 1555 C CA . TYR A 1 193 ? 28.735 3.645 -10.090 1.00 90.31 193 TYR A CA 1
ATOM 1556 C C . TYR A 1 193 ? 29.096 3.433 -11.567 1.00 90.31 193 TYR A C 1
ATOM 1558 O O . TYR A 1 193 ? 28.421 3.979 -12.438 1.00 90.31 193 TYR A O 1
ATOM 1566 N N . LYS A 1 194 ? 30.096 2.599 -11.873 1.00 89.25 194 LYS A N 1
ATOM 1567 C CA . LYS A 1 194 ? 30.540 2.282 -13.248 1.00 89.25 194 LYS A CA 1
ATOM 1568 C C . LYS A 1 194 ? 29.450 1.793 -14.210 1.00 89.25 194 LYS A C 1
ATOM 1570 O O . LYS A 1 194 ? 29.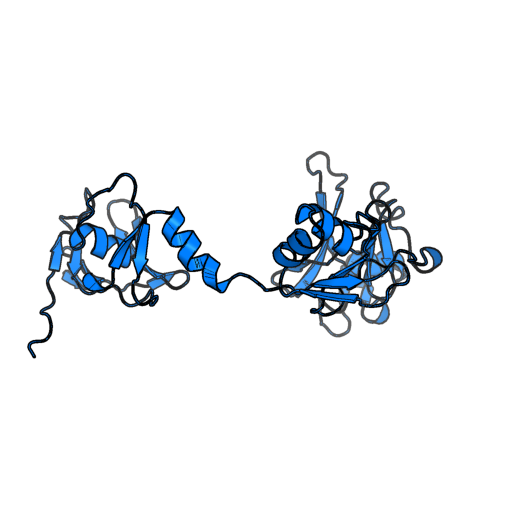565 1.958 -15.419 1.00 89.25 194 LYS A O 1
ATOM 1575 N N . ASP A 1 195 ? 28.387 1.191 -13.679 1.00 91.19 195 ASP A N 1
ATOM 1576 C CA . ASP A 1 195 ? 27.269 0.681 -14.477 1.00 91.19 195 ASP A CA 1
ATOM 1577 C C . ASP A 1 195 ? 26.103 1.672 -14.571 1.00 91.19 195 ASP A C 1
ATOM 1579 O O . ASP A 1 195 ? 25.064 1.328 -15.130 1.00 91.19 195 ASP A O 1
ATOM 1583 N N . TYR A 1 196 ? 26.240 2.886 -14.033 1.00 92.50 196 TYR A N 1
ATOM 1584 C CA . TYR A 1 196 ? 25.179 3.887 -14.024 1.00 92.50 196 TYR A CA 1
ATOM 1585 C C . TYR A 1 196 ? 25.544 5.081 -14.900 1.00 92.50 196 TYR A C 1
ATOM 1587 O O . TYR A 1 196 ? 26.636 5.632 -14.803 1.00 92.50 196 TYR A O 1
ATOM 1595 N N . TYR A 1 197 ? 24.601 5.504 -15.731 1.00 92.19 197 TYR A N 1
ATOM 1596 C CA . TYR A 1 197 ? 24.744 6.632 -16.643 1.00 92.19 197 TYR A CA 1
ATOM 1597 C C . TYR A 1 197 ? 23.634 7.632 -16.361 1.00 92.19 197 TYR A C 1
ATOM 1599 O O . TYR A 1 197 ? 22.493 7.229 -16.157 1.00 92.19 197 TYR A O 1
ATOM 1607 N N . VAL A 1 198 ? 23.951 8.922 -16.348 1.00 92.88 198 VAL A N 1
ATOM 1608 C CA . VAL A 1 198 ? 22.961 9.996 -16.214 1.00 92.88 198 VAL A CA 1
ATOM 1609 C C . VAL A 1 198 ? 22.889 10.803 -17.503 1.00 92.88 198 VAL A C 1
ATOM 1611 O O . VAL A 1 198 ? 23.915 11.070 -18.130 1.00 92.88 198 VAL A O 1
ATOM 1614 N N . PHE A 1 199 ? 21.682 11.191 -17.889 1.00 89.44 199 PHE A N 1
ATOM 1615 C CA . PHE A 1 199 ? 21.394 11.967 -19.090 1.00 89.44 199 PHE A CA 1
ATOM 1616 C C . PHE A 1 199 ? 20.936 13.387 -18.725 1.00 89.44 199 PHE A C 1
ATOM 1618 O O . PHE A 1 199 ? 20.646 13.697 -17.565 1.00 89.44 199 PHE A O 1
ATOM 1625 N N . ARG A 1 200 ? 20.924 14.282 -19.719 1.00 84.62 200 ARG A N 1
ATOM 1626 C CA . ARG A 1 200 ? 20.592 15.710 -19.533 1.00 84.62 200 ARG A CA 1
ATOM 1627 C C . ARG A 1 200 ? 19.141 15.944 -19.102 1.00 84.62 200 ARG A C 1
ATOM 1629 O O . ARG A 1 200 ? 18.868 16.905 -18.386 1.00 84.62 200 ARG A O 1
ATOM 1636 N N . ASP A 1 201 ? 18.255 15.042 -19.513 1.00 80.44 201 ASP A N 1
ATOM 1637 C CA . ASP A 1 201 ? 16.824 14.976 -19.187 1.00 80.44 201 ASP A CA 1
ATOM 1638 C C . ASP A 1 201 ? 16.547 14.400 -17.786 1.00 80.44 201 ASP A C 1
ATOM 1640 O O . ASP A 1 201 ? 15.400 14.133 -17.438 1.00 80.44 201 ASP A O 1
ATOM 1644 N N . SER A 1 202 ? 17.594 14.184 -16.981 1.00 84.69 202 SER A N 1
ATOM 1645 C CA . SER A 1 202 ? 17.573 13.554 -15.656 1.00 84.69 202 SER A CA 1
ATOM 1646 C C . SER A 1 202 ? 17.332 12.044 -15.616 1.00 84.69 202 SER A C 1
ATOM 1648 O O . SER A 1 202 ? 17.337 11.457 -14.529 1.00 84.69 202 SER A O 1
ATOM 1650 N N . SER A 1 203 ? 17.214 11.391 -16.774 1.00 86.94 203 SER A N 1
ATOM 1651 C CA . SER A 1 203 ? 17.104 9.938 -16.857 1.00 86.94 203 SER A CA 1
ATOM 1652 C C . SER A 1 203 ? 18.395 9.272 -16.369 1.00 86.94 203 SER A C 1
ATOM 1654 O O . SER A 1 203 ? 19.505 9.717 -16.671 1.00 86.94 203 SER A O 1
ATOM 1656 N N . ILE A 1 204 ? 18.265 8.188 -15.597 1.00 90.19 204 ILE A N 1
ATOM 1657 C CA . ILE A 1 204 ? 19.404 7.420 -15.071 1.00 90.19 204 ILE A CA 1
ATOM 1658 C C . ILE A 1 204 ? 19.302 5.990 -15.578 1.00 90.19 204 ILE A C 1
ATOM 1660 O O . ILE A 1 204 ? 18.313 5.319 -15.315 1.00 90.19 204 ILE A O 1
ATOM 1664 N N . TYR A 1 205 ? 20.325 5.509 -16.273 1.00 88.88 205 TYR A N 1
ATOM 1665 C CA . TYR A 1 205 ? 20.372 4.182 -16.873 1.00 88.88 205 TYR A CA 1
ATOM 1666 C C . TYR A 1 205 ? 21.329 3.260 -16.128 1.00 88.88 205 TYR A C 1
ATOM 1668 O O . TYR A 1 205 ? 22.455 3.641 -15.826 1.00 88.88 205 TYR A O 1
ATOM 1676 N N . ASN A 1 206 ? 20.896 2.030 -15.863 1.00 88.25 206 ASN A N 1
ATOM 1677 C CA . ASN A 1 206 ? 21.723 0.958 -15.335 1.00 88.25 206 ASN A CA 1
ATOM 1678 C C . ASN A 1 206 ? 22.104 -0.004 -16.471 1.00 88.25 206 ASN A C 1
ATOM 1680 O O . ASN A 1 206 ? 21.278 -0.780 -16.951 1.00 88.25 206 ASN A O 1
ATOM 1684 N N . LYS A 1 207 ? 23.381 0.009 -16.857 1.00 86.31 207 LYS A N 1
ATOM 1685 C CA . LYS A 1 207 ? 23.958 -0.816 -17.923 1.00 86.31 207 LYS A CA 1
ATOM 1686 C C . LYS A 1 207 ? 23.911 -2.311 -17.615 1.00 86.31 207 LYS A C 1
ATOM 1688 O O . LYS A 1 207 ? 23.638 -3.099 -18.517 1.00 86.31 207 LYS A O 1
ATOM 1693 N N . ALA A 1 208 ? 24.131 -2.707 -16.362 1.00 84.38 208 ALA A N 1
ATOM 1694 C CA . ALA A 1 208 ? 24.110 -4.113 -15.957 1.00 84.38 208 ALA A CA 1
ATOM 1695 C C . ALA A 1 208 ? 22.700 -4.723 -16.048 1.00 84.38 208 ALA A C 1
ATOM 1697 O O . ALA A 1 208 ? 22.541 -5.876 -16.441 1.00 84.38 208 ALA A O 1
ATOM 1698 N N . ARG A 1 209 ? 21.669 -3.939 -15.708 1.00 78.44 209 ARG A N 1
ATOM 1699 C CA . ARG A 1 209 ? 20.252 -4.344 -15.771 1.00 78.44 209 ARG A CA 1
ATOM 1700 C C . ARG A 1 209 ? 19.575 -4.003 -17.094 1.00 78.44 209 ARG A C 1
ATOM 1702 O O . ARG A 1 209 ? 18.453 -4.445 -17.312 1.00 78.44 209 ARG A O 1
ATOM 1709 N N . LYS A 1 210 ? 20.253 -3.231 -17.945 1.00 77.75 210 LYS A N 1
ATOM 1710 C CA . LYS A 1 210 ? 19.746 -2.693 -19.210 1.00 77.75 210 LYS A CA 1
ATOM 1711 C C . LYS A 1 210 ? 18.399 -1.980 -19.065 1.00 77.75 210 LYS A C 1
ATOM 1713 O O . LYS A 1 210 ? 17.499 -2.173 -19.872 1.00 77.75 210 LYS A O 1
ATOM 1718 N N . CYS A 1 211 ? 18.253 -1.181 -18.013 1.00 79.44 211 CYS A N 1
ATOM 1719 C CA . CYS A 1 211 ? 17.013 -0.471 -17.723 1.00 79.44 211 CYS A CA 1
ATOM 1720 C C . CYS A 1 211 ? 17.308 0.926 -17.183 1.00 79.44 211 CYS A C 1
ATOM 1722 O O . CYS A 1 211 ? 18.345 1.146 -16.550 1.00 79.44 211 CYS A O 1
ATOM 1724 N N . PHE A 1 212 ? 16.385 1.863 -17.384 1.00 84.06 212 PHE A N 1
ATOM 1725 C CA . PHE A 1 212 ? 16.418 3.102 -16.620 1.00 84.06 212 PHE A CA 1
ATOM 1726 C C . PHE A 1 212 ? 16.005 2.830 -15.163 1.00 84.06 212 PHE A C 1
ATOM 1728 O O . PHE A 1 212 ? 15.568 1.738 -14.790 1.00 84.06 212 PHE A O 1
ATOM 1735 N N . LEU A 1 213 ? 16.310 3.771 -14.282 1.00 85.06 213 LEU A N 1
ATOM 1736 C CA . LEU A 1 213 ? 15.912 3.726 -12.890 1.00 85.06 213 LEU A CA 1
ATOM 1737 C C . LEU A 1 213 ? 14.739 4.667 -12.710 1.00 85.06 213 LEU A C 1
ATOM 1739 O O . LEU A 1 213 ? 14.882 5.870 -12.909 1.00 85.06 213 LEU A O 1
ATOM 1743 N N . LYS A 1 214 ? 13.625 4.131 -12.216 1.00 85.06 214 LYS A N 1
ATOM 1744 C CA . LYS A 1 214 ? 12.495 4.946 -11.786 1.00 85.06 214 LYS A CA 1
ATOM 1745 C C . LYS A 1 214 ? 12.838 5.702 -10.492 1.00 85.06 214 LYS A C 1
ATOM 1747 O O . LYS A 1 214 ? 13.046 5.046 -9.464 1.00 85.06 214 LYS A O 1
ATOM 1752 N N . PRO A 1 215 ? 12.858 7.046 -10.489 1.00 88.06 215 PRO A N 1
ATOM 1753 C CA . PRO A 1 215 ? 13.111 7.810 -9.276 1.00 88.06 215 PRO A CA 1
ATOM 1754 C C . PRO A 1 215 ? 11.959 7.692 -8.272 1.00 88.06 215 PRO A C 1
ATOM 1756 O O . PRO A 1 215 ? 10.779 7.680 -8.628 1.00 88.06 215 PRO A O 1
ATOM 1759 N N . CYS A 1 216 ? 12.307 7.643 -6.991 1.00 86.75 216 CYS A N 1
ATOM 1760 C CA . CYS A 1 216 ? 11.372 7.726 -5.876 1.00 86.75 216 CYS A CA 1
ATOM 1761 C C . CYS A 1 216 ? 11.242 9.178 -5.411 1.00 86.75 216 CYS A C 1
ATOM 1763 O O . CYS A 1 216 ? 12.216 9.927 -5.419 1.00 86.75 216 CYS A O 1
ATOM 1765 N N . ARG A 1 217 ? 10.058 9.572 -4.932 1.00 91.12 217 ARG A N 1
ATOM 1766 C CA . ARG A 1 217 ? 9.815 10.910 -4.370 1.00 91.12 217 ARG A CA 1
ATOM 1767 C C . ARG A 1 217 ? 9.800 10.866 -2.850 1.00 91.12 217 ARG A C 1
ATOM 1769 O O . ARG A 1 217 ? 9.196 9.978 -2.252 1.00 91.12 217 ARG A O 1
ATOM 1776 N N . ASN A 1 218 ? 10.471 11.821 -2.213 1.00 88.94 218 ASN A N 1
ATOM 1777 C CA . ASN A 1 218 ? 10.361 12.019 -0.768 1.00 88.94 218 ASN A CA 1
ATOM 1778 C C . ASN A 1 218 ? 9.142 12.897 -0.412 1.00 88.94 218 ASN A C 1
ATOM 1780 O O . ASN A 1 218 ? 8.511 13.486 -1.286 1.00 88.94 218 ASN A O 1
ATOM 1784 N N . GLN A 1 219 ? 8.839 13.043 0.884 1.00 85.56 219 GLN A N 1
ATOM 1785 C CA . GLN A 1 219 ? 7.721 13.875 1.372 1.00 85.56 219 GLN A CA 1
ATOM 1786 C C . GLN A 1 219 ? 7.797 15.348 0.930 1.00 85.56 219 GLN A C 1
ATOM 1788 O O . GLN A 1 219 ? 6.787 16.038 0.895 1.00 85.56 219 GLN A O 1
ATOM 1793 N N . LYS A 1 220 ? 8.995 15.844 0.595 1.00 83.81 220 LYS A N 1
ATOM 1794 C CA . LYS A 1 220 ? 9.222 17.216 0.124 1.00 83.81 220 LYS A CA 1
ATOM 1795 C C . LYS A 1 220 ? 9.154 17.336 -1.404 1.00 83.81 220 LYS A C 1
ATOM 1797 O O . LYS A 1 220 ? 9.481 18.406 -1.910 1.00 83.81 220 LYS A O 1
ATOM 1802 N N . GLY A 1 221 ? 8.804 16.266 -2.122 1.00 84.62 221 GLY A N 1
ATOM 1803 C CA . GLY A 1 221 ? 8.692 16.226 -3.582 1.00 84.62 221 GLY A CA 1
ATOM 1804 C C . GLY A 1 221 ? 10.015 16.092 -4.342 1.00 84.62 221 GLY A C 1
ATOM 1805 O O . GLY A 1 221 ? 10.007 16.164 -5.564 1.00 84.62 221 GLY A O 1
ATOM 1806 N N . ALA A 1 222 ? 11.147 15.905 -3.654 1.00 87.88 222 ALA A N 1
ATOM 1807 C CA . ALA A 1 222 ? 12.436 15.709 -4.316 1.00 87.88 222 ALA A CA 1
ATOM 1808 C C . ALA A 1 222 ? 12.619 14.254 -4.751 1.00 87.88 222 ALA A C 1
ATOM 1810 O O . ALA A 1 222 ? 12.307 13.327 -3.992 1.00 87.88 222 ALA A O 1
ATOM 1811 N N . GLU A 1 223 ? 13.167 14.078 -5.949 1.00 91.81 223 GLU A N 1
ATOM 1812 C CA . GLU A 1 223 ? 13.403 12.769 -6.550 1.00 91.81 223 GLU A CA 1
ATOM 1813 C C . GLU A 1 223 ? 14.791 12.219 -6.212 1.00 91.81 223 GLU A C 1
ATOM 1815 O O . GLU A 1 223 ? 15.802 12.928 -6.240 1.00 91.81 223 GLU A O 1
ATOM 1820 N N . TYR A 1 224 ? 14.840 10.933 -5.876 1.00 93.94 224 TYR A N 1
ATOM 1821 C CA . TYR A 1 224 ? 16.061 10.209 -5.550 1.00 93.94 224 TYR A CA 1
ATOM 1822 C C . TYR A 1 224 ? 16.040 8.799 -6.136 1.00 93.94 224 TYR A C 1
ATOM 1824 O O . TYR A 1 224 ? 14.984 8.203 -6.336 1.00 93.94 224 TYR A O 1
ATOM 1832 N N . VAL A 1 225 ? 17.227 8.249 -6.360 1.00 93.31 225 VAL A N 1
ATOM 1833 C CA . VAL A 1 225 ? 17.438 6.848 -6.732 1.00 93.31 225 VAL A CA 1
ATOM 1834 C C . VAL A 1 225 ? 18.264 6.148 -5.663 1.00 93.31 225 VAL A C 1
ATOM 1836 O O . VAL A 1 225 ? 19.016 6.781 -4.922 1.00 93.31 225 VAL A O 1
ATOM 1839 N N . THR A 1 226 ? 18.124 4.831 -5.567 1.00 92.81 226 THR A N 1
ATOM 1840 C CA . THR A 1 226 ? 18.921 4.021 -4.643 1.00 92.81 226 THR A CA 1
ATOM 1841 C C . THR A 1 226 ? 20.076 3.375 -5.397 1.00 92.81 226 THR A C 1
ATOM 1843 O O . THR A 1 226 ? 19.855 2.534 -6.269 1.00 92.81 226 THR A O 1
ATOM 1846 N N . LEU A 1 227 ? 21.300 3.746 -5.034 1.00 91.50 227 LEU A N 1
ATOM 1847 C CA . LEU A 1 227 ? 22.546 3.262 -5.629 1.00 91.50 227 LEU A CA 1
ATOM 1848 C C . LEU A 1 227 ? 23.385 2.505 -4.581 1.00 91.50 227 LEU A C 1
ATOM 1850 O O . LEU A 1 227 ? 23.072 2.581 -3.387 1.00 91.50 227 LEU A O 1
ATOM 1854 N N . PRO A 1 228 ? 24.411 1.732 -4.985 1.00 89.62 228 PRO A N 1
ATOM 1855 C CA . PRO A 1 228 ? 25.360 1.123 -4.051 1.00 89.62 228 PRO A CA 1
ATOM 1856 C C . PRO A 1 228 ? 25.989 2.164 -3.115 1.00 89.62 228 PRO A C 1
ATOM 1858 O O . PRO A 1 228 ? 26.083 3.338 -3.453 1.00 89.62 228 PRO A O 1
ATOM 1861 N N . SER A 1 229 ? 26.378 1.757 -1.913 1.00 85.81 229 SER A N 1
ATOM 1862 C CA . SER A 1 229 ? 27.043 2.641 -0.951 1.00 85.81 229 SER A CA 1
ATOM 1863 C C . SER A 1 229 ? 28.441 2.121 -0.659 1.00 85.81 229 SER A C 1
ATOM 1865 O O . SER A 1 229 ? 28.618 0.922 -0.478 1.00 85.81 229 SER A O 1
ATOM 1867 N N . ASN A 1 230 ? 29.402 3.038 -0.564 1.00 78.56 230 ASN A N 1
ATOM 1868 C CA . ASN A 1 230 ? 30.785 2.748 -0.181 1.00 78.56 230 ASN A CA 1
ATOM 1869 C C . ASN A 1 230 ? 31.040 2.917 1.336 1.00 78.56 230 ASN A C 1
ATOM 1871 O O . ASN A 1 230 ? 32.168 2.964 1.810 1.00 78.56 230 ASN A O 1
ATOM 1875 N N . LYS A 1 231 ? 29.985 3.084 2.140 1.00 81.06 231 LYS A N 1
ATOM 1876 C CA . LYS A 1 231 ? 30.113 3.113 3.605 1.00 81.06 231 LYS A CA 1
ATOM 1877 C C . LYS A 1 231 ? 30.173 1.684 4.131 1.00 81.06 231 LYS A C 1
ATOM 1879 O O . LYS A 1 231 ? 29.297 0.902 3.773 1.00 81.06 231 LYS A O 1
ATOM 1884 N N . GLU A 1 232 ? 31.126 1.399 5.020 1.00 76.44 232 GLU A N 1
ATOM 1885 C CA . GLU A 1 232 ? 31.359 0.065 5.610 1.00 76.44 232 GLU A CA 1
ATOM 1886 C C . GLU A 1 232 ? 30.065 -0.602 6.122 1.00 76.44 232 GLU A C 1
ATOM 1888 O O . GLU A 1 232 ? 29.853 -1.790 5.900 1.00 76.44 232 GLU A O 1
ATOM 1893 N N . ASP A 1 233 ? 29.136 0.182 6.682 1.00 78.12 233 ASP A N 1
ATOM 1894 C CA . ASP A 1 233 ? 27.877 -0.316 7.258 1.00 78.12 233 ASP A CA 1
ATOM 1895 C C . ASP A 1 233 ? 26.679 -0.384 6.290 1.00 78.12 233 ASP A C 1
ATOM 1897 O O . ASP A 1 233 ? 25.578 -0.783 6.684 1.00 78.12 233 ASP A O 1
ATOM 1901 N N . LYS A 1 234 ? 26.807 0.077 5.037 1.00 75.88 234 LYS A N 1
ATOM 1902 C CA . LYS A 1 234 ? 25.655 0.217 4.128 1.00 75.88 234 LYS A CA 1
ATOM 1903 C C . LYS A 1 234 ? 25.935 -0.323 2.740 1.00 75.88 234 LYS A C 1
ATOM 1905 O O . LYS A 1 234 ? 26.725 0.237 1.995 1.00 75.88 234 LYS A O 1
ATOM 1910 N N . THR A 1 235 ? 25.125 -1.297 2.334 1.00 81.50 235 THR A N 1
ATOM 1911 C CA . THR A 1 235 ? 25.141 -1.863 0.976 1.00 81.50 235 THR A CA 1
ATOM 1912 C C . THR A 1 235 ? 24.512 -0.942 -0.076 1.00 81.50 235 THR A C 1
ATOM 1914 O O . THR A 1 235 ? 24.803 -1.072 -1.264 1.00 81.50 235 THR A O 1
ATOM 1917 N N . LYS A 1 236 ? 23.634 -0.011 0.331 1.00 89.06 236 LYS A N 1
ATOM 1918 C CA . LYS A 1 236 ? 22.923 0.926 -0.557 1.00 89.06 236 LYS A CA 1
ATOM 1919 C C . LYS A 1 236 ? 22.711 2.294 0.094 1.00 89.06 236 LYS A C 1
ATOM 1921 O O . LYS A 1 236 ? 22.582 2.395 1.315 1.00 89.06 236 LYS A O 1
ATOM 1926 N N . GLN A 1 237 ? 22.604 3.338 -0.724 1.00 91.19 237 GLN A N 1
ATOM 1927 C CA . GLN A 1 237 ? 22.261 4.699 -0.311 1.00 91.19 237 GLN A CA 1
ATOM 1928 C C . GLN A 1 237 ? 21.288 5.372 -1.281 1.00 91.19 237 GLN A C 1
ATOM 1930 O O . GLN A 1 237 ? 21.245 5.058 -2.467 1.00 91.19 237 GLN A O 1
ATOM 1935 N N . ASN A 1 238 ? 20.512 6.324 -0.760 1.00 92.81 238 ASN A N 1
ATOM 1936 C CA . ASN A 1 238 ? 19.643 7.174 -1.566 1.00 92.81 238 ASN A CA 1
ATOM 1937 C C . ASN A 1 238 ? 20.425 8.403 -2.026 1.00 92.81 238 ASN A C 1
ATOM 1939 O O . ASN A 1 238 ? 20.934 9.157 -1.195 1.00 92.81 238 ASN A O 1
ATOM 1943 N N . VAL A 1 239 ? 20.481 8.607 -3.336 1.00 92.25 239 VAL A N 1
ATOM 1944 C CA . VAL A 1 239 ? 21.173 9.722 -3.981 1.00 92.25 239 VAL A CA 1
ATOM 1945 C C . VAL A 1 239 ? 20.150 10.533 -4.764 1.00 92.25 239 VAL A C 1
ATOM 1947 O O . VAL A 1 239 ? 19.335 9.975 -5.498 1.00 92.25 239 VAL A O 1
ATOM 1950 N N . TYR A 1 240 ? 20.151 11.852 -4.586 1.00 94.00 240 TYR A N 1
ATOM 1951 C CA . TYR A 1 240 ? 19.178 12.718 -5.246 1.00 94.00 240 TYR A CA 1
ATOM 1952 C C . TYR A 1 240 ? 19.508 12.912 -6.728 1.00 94.00 240 TYR A C 1
ATOM 1954 O O . TYR A 1 240 ? 20.666 13.133 -7.087 1.00 94.00 240 TYR A O 1
ATOM 1962 N N . VAL A 1 241 ? 18.478 12.877 -7.577 1.00 92.56 241 VAL A N 1
ATOM 1963 C CA . VAL A 1 241 ? 18.637 12.964 -9.039 1.00 92.56 241 VAL A CA 1
ATOM 1964 C C . VAL A 1 241 ? 19.264 14.301 -9.435 1.00 92.56 241 VAL A C 1
ATOM 1966 O O . VAL A 1 241 ? 20.239 14.322 -10.182 1.00 92.56 241 VAL A O 1
ATOM 1969 N N . ASN A 1 242 ? 18.801 15.411 -8.851 1.00 91.81 242 ASN A N 1
ATOM 1970 C CA . ASN A 1 242 ? 19.375 16.733 -9.109 1.00 91.81 242 ASN A CA 1
ATOM 1971 C C . ASN A 1 242 ? 20.884 16.814 -8.817 1.00 91.81 242 ASN A C 1
ATOM 1973 O O . ASN A 1 242 ? 21.614 17.500 -9.526 1.00 91.81 242 ASN A O 1
ATOM 1977 N N . GLN A 1 243 ? 21.375 16.114 -7.792 1.00 91.12 243 GLN A N 1
ATOM 1978 C CA . GLN A 1 243 ? 22.800 16.104 -7.462 1.00 91.12 243 GLN A CA 1
ATOM 1979 C C . GLN A 1 243 ? 23.617 15.343 -8.505 1.00 91.12 243 GLN A C 1
ATOM 1981 O O . GLN A 1 243 ? 24.717 15.777 -8.842 1.00 91.12 243 GLN A O 1
ATOM 1986 N N . LEU A 1 244 ? 23.084 14.232 -9.023 1.00 91.88 244 LEU A N 1
ATOM 1987 C CA . LEU A 1 244 ? 23.730 13.448 -10.076 1.00 91.88 244 LEU A CA 1
ATOM 1988 C C . LEU A 1 244 ? 23.821 14.250 -11.377 1.00 91.88 244 LEU A C 1
ATOM 1990 O O . LEU A 1 244 ? 24.908 14.367 -11.940 1.00 91.88 244 LEU A O 1
ATOM 1994 N N . VAL A 1 245 ? 22.714 14.868 -11.800 1.00 91.75 245 VAL A N 1
ATOM 1995 C CA . VAL A 1 245 ? 22.661 15.700 -13.014 1.00 91.75 245 VAL A CA 1
ATOM 1996 C C . VAL A 1 245 ? 23.599 16.902 -12.893 1.00 91.75 245 VAL A C 1
ATOM 1998 O O . VAL A 1 245 ? 24.415 17.138 -13.783 1.00 91.75 245 VAL A O 1
ATOM 2001 N N . ALA A 1 246 ? 23.557 17.628 -11.770 1.00 90.69 246 ALA A N 1
ATOM 2002 C CA . ALA A 1 246 ? 24.407 18.799 -11.572 1.00 90.69 246 ALA A CA 1
ATOM 2003 C C . ALA A 1 246 ? 25.901 18.446 -11.537 1.00 90.69 246 ALA A C 1
ATOM 2005 O O . ALA A 1 246 ? 26.700 19.142 -12.152 1.00 90.69 246 ALA A O 1
ATOM 2006 N N . ARG A 1 247 ? 26.294 17.348 -10.874 1.00 90.31 247 ARG A N 1
ATOM 2007 C CA . ARG A 1 247 ? 27.693 16.875 -10.881 1.00 90.31 247 ARG A CA 1
ATOM 2008 C C . ARG A 1 247 ? 28.150 16.409 -12.260 1.00 90.31 247 ARG A C 1
ATOM 2010 O O . ARG A 1 247 ? 29.336 16.493 -12.565 1.00 90.31 247 ARG A O 1
ATOM 2017 N N . ALA A 1 248 ? 27.234 15.897 -13.075 1.00 89.50 248 ALA A N 1
ATOM 2018 C CA . ALA A 1 248 ? 27.550 15.414 -14.407 1.00 89.50 248 ALA A CA 1
ATOM 2019 C C . ALA A 1 248 ? 27.707 16.543 -15.430 1.00 89.50 248 ALA A C 1
ATOM 2021 O O . ALA A 1 248 ? 28.672 16.512 -16.196 1.00 89.50 248 ALA A O 1
ATOM 2022 N N . PHE A 1 249 ? 26.800 17.521 -15.437 1.00 90.00 249 PHE A N 1
ATOM 2023 C CA . PHE A 1 249 ? 26.665 18.467 -16.550 1.00 90.00 249 PHE A CA 1
ATOM 2024 C C . PHE A 1 249 ? 26.871 19.940 -16.185 1.00 90.00 249 PHE A C 1
ATOM 2026 O O . PHE A 1 249 ? 26.959 20.759 -17.094 1.00 90.00 249 PHE A O 1
ATOM 2033 N N . ILE A 1 250 ? 26.948 20.297 -14.899 1.00 88.44 250 ILE A N 1
ATOM 2034 C CA . ILE A 1 250 ? 27.034 21.697 -14.462 1.00 88.44 250 ILE A CA 1
ATOM 2035 C C . ILE A 1 250 ? 28.370 21.936 -13.771 1.00 88.44 250 ILE A C 1
ATOM 2037 O O . ILE A 1 250 ? 28.660 21.355 -12.722 1.00 88.44 250 ILE A O 1
ATOM 2041 N N . GLU A 1 251 ? 29.167 22.838 -14.335 1.00 87.25 251 GLU A N 1
ATOM 2042 C CA . GLU A 1 251 ? 30.439 23.239 -13.744 1.00 87.25 251 GLU A CA 1
ATOM 2043 C C . GLU A 1 251 ? 30.239 23.876 -12.364 1.00 87.25 251 GLU A C 1
ATOM 2045 O O . GLU A 1 251 ? 29.337 24.687 -12.140 1.00 87.25 251 GLU A O 1
ATOM 2050 N N . ASN A 1 252 ? 31.108 23.510 -11.422 1.00 88.50 252 ASN A N 1
ATOM 2051 C CA . ASN A 1 252 ? 31.098 24.033 -10.060 1.00 88.50 252 ASN A CA 1
ATOM 2052 C C . ASN A 1 252 ? 32.461 24.642 -9.691 1.00 88.50 252 ASN A C 1
ATOM 2054 O O . ASN A 1 252 ? 33.140 24.128 -8.798 1.00 88.50 252 ASN A O 1
ATOM 2058 N N . PRO A 1 253 ? 32.888 25.731 -10.359 1.00 85.81 253 PRO A N 1
ATOM 2059 C CA . PRO A 1 253 ? 34.210 26.323 -10.136 1.00 85.81 253 PRO A CA 1
ATOM 2060 C C . PRO A 1 253 ? 34.383 26.863 -8.709 1.00 85.81 253 PRO A C 1
ATOM 2062 O O . PRO A 1 253 ? 35.490 26.905 -8.185 1.00 85.81 253 PRO A O 1
ATOM 2065 N N . LEU A 1 254 ? 33.279 27.238 -8.054 1.00 85.38 254 LEU A N 1
ATOM 2066 C CA . LEU A 1 254 ? 33.263 27.785 -6.694 1.00 85.38 254 LEU A CA 1
ATOM 2067 C C . LEU A 1 254 ? 33.099 26.709 -5.603 1.00 85.38 254 LEU A C 1
ATOM 2069 O O . LEU A 1 254 ? 32.914 27.054 -4.438 1.00 85.38 254 LEU A O 1
ATOM 2073 N N . ASN A 1 255 ? 33.127 25.420 -5.968 1.00 85.25 255 ASN A N 1
ATOM 2074 C CA . ASN A 1 255 ? 32.978 24.269 -5.067 1.00 85.25 255 ASN A CA 1
ATOM 2075 C C . ASN A 1 255 ? 31.802 24.393 -4.075 1.00 85.25 255 ASN A C 1
ATOM 2077 O O . ASN A 1 255 ? 31.890 24.097 -2.879 1.00 85.25 255 ASN A O 1
ATOM 2081 N N . LYS A 1 256 ? 30.673 24.877 -4.587 1.00 86.94 256 LYS A N 1
ATOM 2082 C CA . LYS A 1 256 ? 29.435 25.059 -3.837 1.00 86.94 256 LYS A CA 1
ATOM 2083 C C . LYS A 1 256 ? 28.849 23.714 -3.425 1.00 86.94 256 LYS A C 1
ATOM 2085 O O . LYS A 1 256 ? 28.929 22.732 -4.162 1.00 86.94 256 LYS A O 1
ATOM 2090 N N . LYS A 1 257 ? 28.243 23.662 -2.238 1.00 84.12 257 LYS A N 1
ATOM 2091 C CA . LYS A 1 257 ? 27.833 22.395 -1.609 1.00 84.12 257 LYS A CA 1
ATOM 2092 C C . LYS A 1 257 ? 26.412 21.963 -1.960 1.00 84.12 257 LYS A C 1
ATOM 2094 O O . LYS A 1 257 ? 26.093 20.788 -1.778 1.00 84.12 257 LYS A O 1
ATOM 2099 N N . LYS A 1 258 ? 25.538 22.876 -2.399 1.00 87.06 258 LYS A N 1
ATOM 2100 C CA . LYS A 1 258 ? 24.116 22.581 -2.620 1.00 87.06 258 LYS A CA 1
ATOM 2101 C C . LYS A 1 258 ? 23.725 22.786 -4.079 1.00 87.06 258 LYS A C 1
ATOM 2103 O O . LYS A 1 258 ? 24.263 23.638 -4.773 1.00 87.06 258 LYS A O 1
ATOM 2108 N N . VAL A 1 259 ? 22.751 21.998 -4.521 1.00 89.38 259 VAL A N 1
ATOM 2109 C CA . VAL A 1 259 ? 22.093 22.146 -5.823 1.00 89.38 259 VAL A CA 1
ATOM 2110 C C . VAL A 1 259 ? 20.668 22.608 -5.563 1.00 89.38 259 VAL A C 1
ATOM 2112 O O . VAL A 1 259 ? 19.989 22.039 -4.703 1.00 89.38 259 VAL A O 1
ATOM 2115 N N . MET A 1 260 ? 20.221 23.632 -6.284 1.00 87.56 260 MET A N 1
ATOM 2116 C CA . MET A 1 260 ? 18.858 24.155 -6.201 1.00 87.56 260 MET A CA 1
ATOM 2117 C C . MET A 1 260 ? 18.166 24.108 -7.558 1.00 87.56 260 MET A C 1
ATOM 2119 O O . MET A 1 260 ? 18.817 24.246 -8.591 1.00 87.56 260 MET A O 1
ATOM 2123 N N . HIS A 1 261 ? 16.843 23.977 -7.512 1.00 90.06 261 HIS A N 1
ATOM 2124 C CA . HIS A 1 261 ? 15.942 24.109 -8.652 1.00 90.06 261 HIS A CA 1
ATOM 2125 C C . HIS A 1 261 ? 15.607 25.586 -8.876 1.00 90.06 261 HIS A C 1
ATOM 2127 O O . HIS A 1 261 ? 15.160 26.256 -7.943 1.00 90.06 261 HIS A O 1
ATOM 2133 N N . ILE A 1 262 ? 15.834 26.106 -10.081 1.00 87.81 262 ILE A N 1
ATOM 2134 C CA . ILE A 1 262 ? 15.633 27.522 -10.423 1.00 87.81 262 ILE A CA 1
ATOM 2135 C C . ILE A 1 262 ? 14.147 27.885 -10.342 1.00 87.81 262 ILE A C 1
ATOM 2137 O O . ILE A 1 262 ? 13.805 28.905 -9.748 1.00 87.81 262 ILE A O 1
ATOM 2141 N N . ASN A 1 263 ? 13.270 27.025 -10.865 1.00 85.50 263 ASN A N 1
ATOM 2142 C CA . ASN A 1 263 ? 11.814 27.198 -10.823 1.00 85.50 263 ASN A CA 1
ATOM 2143 C C . ASN A 1 263 ? 11.160 26.796 -9.483 1.00 85.50 263 ASN A C 1
ATOM 2145 O O . ASN A 1 263 ? 9.944 26.886 -9.339 1.00 85.50 263 ASN A O 1
ATOM 2149 N N . GLY A 1 264 ? 11.938 26.313 -8.507 1.00 84.12 264 GLY A N 1
ATOM 2150 C CA . GLY A 1 264 ? 11.433 25.835 -7.215 1.00 84.12 264 GLY A CA 1
ATOM 2151 C C . GLY A 1 264 ? 10.730 24.466 -7.238 1.00 84.12 264 GLY A C 1
ATOM 2152 O O . GLY A 1 264 ? 10.390 23.946 -6.171 1.00 84.12 264 GLY A O 1
ATOM 2153 N N . ILE A 1 265 ? 10.552 23.842 -8.408 1.00 83.81 265 ILE A N 1
ATOM 2154 C CA . ILE A 1 265 ? 9.914 22.530 -8.580 1.00 83.81 265 ILE A CA 1
ATOM 2155 C C . ILE A 1 265 ? 10.960 21.425 -8.399 1.00 83.81 265 ILE A C 1
ATOM 2157 O O . ILE A 1 265 ? 11.817 21.207 -9.247 1.00 83.81 265 ILE A O 1
ATOM 2161 N N . LYS A 1 266 ? 10.872 20.673 -7.297 1.00 85.69 266 LYS A N 1
ATOM 2162 C CA . LYS A 1 266 ? 11.894 19.679 -6.900 1.00 85.69 266 LYS A CA 1
ATOM 2163 C C . LYS A 1 266 ? 11.894 18.370 -7.693 1.00 85.69 266 LYS A C 1
ATOM 2165 O O . LYS A 1 266 ? 12.813 17.567 -7.526 1.00 85.69 266 LYS A O 1
ATOM 2170 N N . SER A 1 267 ? 10.868 18.142 -8.504 1.00 82.25 267 SER A N 1
ATOM 2171 C CA . SER A 1 267 ? 10.794 17.016 -9.437 1.00 82.25 267 SER A CA 1
ATOM 2172 C C . SER A 1 267 ? 11.355 17.355 -10.818 1.00 82.25 267 SER A C 1
ATOM 2174 O O . SER A 1 267 ? 11.558 16.453 -11.615 1.00 82.25 267 SER A O 1
ATOM 2176 N N . ASP A 1 268 ? 11.599 18.632 -11.122 1.00 85.81 268 ASP A N 1
ATOM 2177 C CA . ASP A 1 268 ? 12.114 19.050 -12.426 1.00 85.81 268 ASP A CA 1
ATOM 2178 C C . ASP A 1 268 ? 13.646 19.055 -12.415 1.00 85.81 268 ASP A C 1
ATOM 2180 O O . ASP A 1 268 ? 14.292 20.072 -12.170 1.00 85.81 268 ASP A O 1
ATOM 2184 N N . ASN A 1 269 ? 14.235 17.880 -12.619 1.00 87.25 269 ASN A N 1
ATOM 2185 C CA . ASN A 1 269 ? 15.676 17.669 -12.496 1.00 87.25 269 ASN A CA 1
ATOM 2186 C C . ASN A 1 269 ? 16.453 17.909 -13.800 1.00 87.25 269 ASN A C 1
ATOM 2188 O O . ASN A 1 269 ? 17.612 17.498 -13.887 1.00 87.25 269 ASN A O 1
ATOM 2192 N N . ASN A 1 270 ? 15.847 18.565 -14.795 1.00 84.50 270 ASN A N 1
ATOM 2193 C CA . ASN A 1 270 ? 16.528 18.932 -16.034 1.00 84.50 270 ASN A CA 1
ATOM 2194 C C . ASN A 1 270 ? 17.739 19.820 -15.745 1.00 84.50 270 ASN A C 1
ATOM 2196 O O . ASN A 1 270 ? 17.664 20.727 -14.915 1.00 84.50 270 ASN A O 1
ATOM 2200 N N . MET A 1 271 ? 18.851 19.594 -16.451 1.00 85.44 271 MET A N 1
ATOM 2201 C CA . MET A 1 271 ? 20.102 20.315 -16.180 1.00 85.44 271 MET A CA 1
ATOM 2202 C C . MET A 1 271 ? 19.953 21.845 -16.238 1.00 85.44 271 MET A C 1
ATOM 2204 O O . MET A 1 271 ? 20.567 22.544 -15.440 1.00 85.44 271 MET A O 1
ATOM 2208 N N . GLU A 1 272 ? 19.104 22.358 -17.131 1.00 86.56 272 GLU A N 1
ATOM 2209 C CA . GLU A 1 272 ? 18.851 23.795 -17.307 1.00 86.56 272 GLU A CA 1
ATOM 2210 C C . GLU A 1 272 ? 18.139 24.421 -16.104 1.00 86.56 272 GLU A C 1
ATOM 2212 O O . GLU A 1 272 ? 18.291 25.610 -15.838 1.00 86.56 272 GLU A O 1
ATOM 2217 N N . ASN A 1 273 ? 17.391 23.616 -15.347 1.00 86.31 273 ASN A N 1
ATOM 2218 C CA . ASN A 1 273 ? 16.663 24.050 -14.163 1.00 86.31 273 ASN A CA 1
ATOM 2219 C C . ASN A 1 273 ? 17.488 23.900 -12.872 1.00 86.31 273 ASN A C 1
ATOM 2221 O O . ASN A 1 273 ? 17.004 24.211 -11.783 1.00 86.31 273 ASN A O 1
ATOM 2225 N N . LEU A 1 274 ? 18.731 23.427 -12.948 1.00 89.06 274 LEU A N 1
ATOM 2226 C CA . LEU A 1 274 ? 19.574 23.205 -11.779 1.00 89.06 274 LEU A CA 1
ATOM 2227 C C . LEU A 1 274 ? 20.713 24.223 -11.725 1.00 89.06 274 LEU A C 1
ATOM 2229 O O . LEU A 1 274 ? 21.281 24.614 -12.738 1.00 89.06 274 LEU A O 1
ATOM 2233 N N . LYS A 1 275 ? 21.084 24.647 -10.515 1.00 89.88 275 LYS A N 1
ATOM 2234 C CA . LYS A 1 275 ? 22.286 25.465 -10.299 1.00 89.88 275 LYS A CA 1
ATOM 2235 C C . LYS A 1 275 ? 22.959 25.180 -8.967 1.00 89.88 275 LYS A C 1
ATOM 2237 O O . LYS A 1 275 ? 22.301 24.852 -7.975 1.00 89.88 275 LYS A O 1
ATOM 2242 N N . TRP A 1 276 ? 24.274 25.368 -8.944 1.00 89.50 276 TRP A N 1
ATOM 2243 C CA . TRP A 1 276 ? 25.083 25.285 -7.735 1.00 89.50 276 TRP A CA 1
ATOM 2244 C C . TRP A 1 276 ? 24.901 26.529 -6.853 1.00 89.50 276 TRP A C 1
ATOM 2246 O O . TRP A 1 276 ? 25.028 27.672 -7.315 1.00 89.50 276 TRP A O 1
ATOM 2256 N N . PHE A 1 277 ? 24.640 26.299 -5.565 1.00 83.06 277 PHE A N 1
ATOM 2257 C CA . PHE A 1 277 ? 24.479 27.307 -4.516 1.00 83.06 277 PHE A CA 1
ATOM 2258 C C . PHE A 1 277 ? 25.405 27.046 -3.323 1.00 83.06 277 PHE A C 1
ATOM 2260 O O . PHE A 1 277 ? 25.449 25.901 -2.805 1.00 83.06 277 PHE A O 1
#

pLDDT: mean 85.99, std 11.38, range [39.03, 96.88]

Secondary structure (DSSP, 8-state):
-------EEE-SSTTTTTTEEEETTS-EEETTTTEEEPPEEETTEEEEEEEESEEEEEEHHHHHHHHHS--S-TTT--EEEETTS-TT---GGGEEEE-HHHHHHHHHTT------EEEE-TTS-EEEEESSHHHHHHHTT--HHHHHHHHTTSSS-BTTBEEEESSSS--TT--S---TTTSEEGGGT-GGGTTEEE-TTS-EEETTTTEEPPPEEPTTS-EEEEEE--STT-SEEEEEHHHHHHHHHS--TT--S-EEETTS-TT---GGGEEE-

Nearest PDB structures (foldseek):
  1u3e-assembly1_M  TM=5.768E-01  e=2.912E-11  Okubovirus SPO1
  3vol-assembly1_A-2  TM=2.585E-01  e=3.202E+00  Pseudomonas aeruginosa PAO1
  4kqd-assembly2_D  TM=3.184E-01  e=8.696E+00  Escherichia coli K-12
  1y4o-assembly1_B  TM=1.943E-01  e=3.029E+00  Mus musculus
  1z09-assembly1_B  TM=1.777E-01  e=2.295E+00  Homo sapiens

Mean predicted aligned error: 15.75 Å

Foldseek 3Di:
DDDPDWDWAQFLDPPRSVFWIATLQLWIAGPVVRDTDDWDDDPQFTWDWDPDPHIDIDTSLVRNCSTPNDDPCCVFQVDKDQQVNRNNRSRNVRIDGHGPVVVVVVVCVPVPPQFKKFWAALVRHTPDIGSHLVVVCVVLVHDSVQLVCQQVVVDVDDSNTHMHTPDDPDPVWPDLDDPQVQWDQCCVVPVQSRQWTAHLQLWIAGNVSSTTFDWDADPLRATWGKGQDPDPPGRIDTDTSLVSNCVRPNDDPVPADDKAFQVNRRNRSRNVRIDGD

Organism: NCBI:txid1070528

Radius of gyration: 28.57 Å; Cα contacts (8 Å, |Δi|>4): 480; chains: 1; bounding box: 75×51×72 Å

Solvent-accessible surface area (backbone atoms only — not comparable to full-atom values): 16084 Å² total; per-residue (Å²): 130,84,74,83,77,87,50,74,42,56,35,66,44,91,96,41,38,89,43,29,29,34,21,48,62,43,51,36,35,30,66,81,79,72,42,75,59,84,66,43,78,55,96,71,33,41,27,38,77,48,81,66,106,52,80,45,77,46,46,34,52,53,51,18,33,62,57,70,38,85,65,96,46,63,92,58,34,73,36,79,43,48,75,84,71,43,58,76,57,26,32,31,92,35,43,46,67,33,34,67,67,58,54,50,51,63,62,46,71,79,63,69,75,72,47,25,28,33,37,18,42,90,91,65,52,78,75,48,75,30,60,32,53,63,58,50,14,61,79,55,76,46,58,43,66,51,47,52,32,17,54,67,64,77,35,82,53,40,78,85,25,26,46,41,70,70,66,66,83,72,77,89,40,78,62,98,76,69,69,64,88,74,31,45,64,38,34,88,80,42,73,89,30,62,48,30,28,41,28,66,79,46,50,34,35,31,63,85,78,60,26,56,58,83,67,46,69,50,99,84,46,38,36,27,39,81,43,78,37,94,50,97,93,31,77,57,39,81,46,47,44,48,56,53,29,38,71,71,76,48,90,60,94,80,70,53,88,41,73,43,44,73,86,68,48,54,67,55,38,33,49,90,34,48,45,78,79

Sequence (277 aa):
MNEPTEIYKPVNIKDFDKYYEVSNFGNIYSKVSKRNLKCYDNNGYLNIRLNKPYAYQVAVSRLVALTFVPNDQPSINIVVNHIDENTHNNHYQNLEWVTQKENINKATKNMTHEKPVLKMDLDGNVIDTYDTINEAARSVGVDRTTIGKVVCGVNQTAGGFKWAYKTSENRPENRLDVNLSEGKCLEFIEKEYKDYYVFRDSSIYNKARKCFLKPCRNQKGAEYVTLPSNKEDKTKQNVYVNQLVARAFIENPLNKKKVMHINGIKSDNNMENLKWF